Protein AF-A0A0U1D1C7-F1 (afdb_monomer_lite)

pLDDT: mean 86.57, std 17.1, range [28.36, 98.56]

Foldseek 3Di:
DPCVLVVLVVVQVVCVVVVFAGQSALFEAPDPDLVVLCVSLVVCQLVDGLASHNHAAAAPQVQPPVHGGSHHVVCVLVVLVVCQVSVTCNPDFDDDPVVLLVVQLLVLVLVQQLCVLLVLDHDDPVQSVQSSPDRDPVSGDDDDPVSVVVSVVSCVVVVDDLVSSLVSCVVSPNPVVSVVSVLVVVCVVVVLQVAHSWDADPVSDIDHCVNQPAPDPDPPGGDDDDPVRSVRSNDRPPDDDPVNVQVVQVVLQDQVPDDDPDDDDDDDDPPADEAEDEPCQSPRGQADPVRHGSCVCVPPVDVPPDDDPHHDYDYDDDDPDPPD

Structure (mmCIF, N/CA/C/O backbone):
data_AF-A0A0U1D1C7-F1
#
_entry.id   AF-A0A0U1D1C7-F1
#
loop_
_atom_site.group_PDB
_atom_site.id
_atom_site.type_symbol
_atom_site.label_atom_id
_atom_site.label_alt_id
_atom_site.label_comp_id
_atom_site.label_asym_id
_atom_site.label_entity_id
_atom_site.label_seq_id
_atom_site.pdbx_PDB_ins_code
_atom_site.Cartn_x
_atom_site.Cartn_y
_atom_site.Cartn_z
_atom_site.occupancy
_atom_site.B_iso_or_equiv
_atom_site.auth_seq_id
_atom_site.auth_comp_id
_atom_site.auth_asym_id
_atom_site.auth_atom_id
_atom_site.pdbx_PDB_model_num
ATOM 1 N N . MET A 1 1 ? 27.932 1.877 6.616 1.00 89.12 1 MET A N 1
ATOM 2 C CA . MET A 1 1 ? 29.225 1.166 6.498 1.00 89.12 1 MET A CA 1
ATOM 3 C C . MET A 1 1 ? 29.300 0.436 5.160 1.00 89.12 1 MET A C 1
ATOM 5 O O . MET A 1 1 ? 28.242 0.204 4.570 1.00 89.12 1 MET A O 1
ATOM 9 N N . PRO A 1 2 ? 30.500 0.107 4.647 1.00 93.50 2 PRO A N 1
ATOM 10 C CA . PRO A 1 2 ? 30.644 -0.773 3.486 1.00 93.50 2 PRO A CA 1
ATOM 11 C C . PRO A 1 2 ? 29.890 -2.091 3.701 1.00 93.50 2 PRO A C 1
ATOM 13 O O . PRO A 1 2 ? 29.933 -2.635 4.795 1.00 93.50 2 PRO A O 1
ATOM 16 N N . GLY A 1 3 ? 29.175 -2.582 2.686 1.00 92.94 3 GLY A N 1
ATOM 17 C CA . GLY A 1 3 ? 28.409 -3.833 2.784 1.00 92.94 3 GLY A CA 1
ATOM 18 C C . GLY A 1 3 ? 27.054 -3.744 3.501 1.00 92.94 3 GLY A C 1
ATOM 19 O O . GLY A 1 3 ? 26.297 -4.702 3.423 1.00 92.94 3 GLY A O 1
ATOM 20 N N . GLY A 1 4 ? 26.690 -2.602 4.096 1.00 92.81 4 GLY A N 1
ATOM 21 C CA . GLY A 1 4 ? 25.482 -2.503 4.929 1.00 92.81 4 GLY A CA 1
ATOM 22 C C . GLY A 1 4 ? 24.167 -2.842 4.213 1.00 92.81 4 GLY A C 1
ATOM 23 O O . GLY A 1 4 ? 23.333 -3.535 4.771 1.00 92.81 4 GLY A O 1
ATOM 24 N N . VAL A 1 5 ? 23.986 -2.438 2.947 1.00 91.81 5 VAL A N 1
ATOM 25 C CA . VAL A 1 5 ? 22.772 -2.814 2.185 1.00 91.81 5 VAL A CA 1
ATOM 26 C C . VAL A 1 5 ? 22.704 -4.327 1.964 1.00 91.81 5 VAL A C 1
ATOM 28 O O . VAL A 1 5 ? 21.636 -4.908 2.069 1.00 91.81 5 VAL A O 1
ATOM 31 N N . ARG A 1 6 ? 23.842 -4.985 1.718 1.00 94.38 6 ARG A N 1
ATOM 32 C CA . ARG A 1 6 ? 23.896 -6.448 1.590 1.00 94.38 6 ARG A CA 1
ATOM 33 C C . ARG A 1 6 ? 23.546 -7.129 2.913 1.00 94.38 6 ARG A C 1
ATOM 35 O O . ARG A 1 6 ? 22.866 -8.145 2.896 1.00 94.38 6 ARG A O 1
ATOM 42 N N . GLU A 1 7 ? 24.013 -6.585 4.032 1.00 95.19 7 GLU A N 1
ATOM 43 C CA . GLU A 1 7 ? 23.703 -7.102 5.371 1.00 95.19 7 GLU A CA 1
ATOM 44 C C . GLU A 1 7 ? 22.207 -6.975 5.694 1.00 95.19 7 GLU A C 1
ATOM 46 O O . GLU A 1 7 ? 21.626 -7.955 6.146 1.00 95.19 7 GLU A O 1
ATOM 51 N N . LEU A 1 8 ? 21.568 -5.855 5.326 1.00 92.38 8 LEU A N 1
ATOM 52 C CA . LEU A 1 8 ? 20.111 -5.671 5.441 1.00 92.38 8 LEU A CA 1
ATOM 53 C C . LEU A 1 8 ? 19.304 -6.693 4.617 1.00 92.38 8 LEU A C 1
ATOM 55 O O . LEU A 1 8 ? 18.227 -7.118 5.010 1.00 92.38 8 LEU A O 1
ATOM 59 N N . ILE A 1 9 ? 19.804 -7.110 3.452 1.00 94.44 9 ILE A N 1
ATOM 60 C CA . ILE A 1 9 ? 19.155 -8.188 2.688 1.00 94.44 9 ILE A CA 1
ATOM 61 C C . ILE A 1 9 ? 19.418 -9.551 3.341 1.00 94.44 9 ILE A C 1
ATOM 63 O O . ILE A 1 9 ? 18.537 -10.409 3.373 1.00 94.44 9 ILE A O 1
ATOM 67 N N . ALA A 1 10 ? 20.622 -9.761 3.880 1.00 96.00 10 ALA A N 1
ATOM 68 C CA . ALA A 1 10 ? 20.987 -11.009 4.538 1.00 96.00 10 ALA A CA 1
ATOM 69 C C . ALA A 1 10 ? 20.162 -11.263 5.810 1.00 96.00 10 ALA A C 1
ATOM 71 O O . ALA A 1 10 ? 19.793 -12.409 6.050 1.00 96.00 10 ALA A O 1
ATOM 72 N N . GLU A 1 11 ? 19.835 -10.236 6.601 1.00 95.88 11 GLU A N 1
ATOM 73 C CA . GLU A 1 11 ? 18.934 -10.391 7.755 1.00 95.88 11 GLU A CA 1
ATOM 74 C C . GLU A 1 11 ? 17.529 -10.835 7.342 1.00 95.88 11 GLU A C 1
ATOM 76 O O . GLU A 1 11 ? 17.030 -11.808 7.907 1.00 95.88 11 GLU A O 1
ATOM 81 N N . ASN A 1 12 ? 16.945 -10.233 6.301 1.00 96.00 12 ASN A N 1
ATOM 82 C CA . ASN A 1 12 ? 15.636 -10.637 5.782 1.00 96.00 12 ASN A CA 1
ATOM 83 C C . ASN A 1 12 ? 15.659 -12.098 5.316 1.00 96.00 12 ASN A C 1
ATOM 85 O O . ASN A 1 12 ? 14.782 -12.888 5.663 1.00 96.00 12 ASN A O 1
ATOM 89 N N . LEU A 1 13 ? 16.716 -12.495 4.602 1.00 96.00 13 LEU A N 1
ATOM 90 C CA . LEU A 1 13 ? 16.904 -13.884 4.193 1.00 96.00 13 LEU A CA 1
ATOM 91 C C . LEU A 1 13 ? 17.026 -14.828 5.398 1.00 96.00 13 LEU A C 1
ATOM 93 O O . LEU A 1 13 ? 16.440 -15.907 5.391 1.00 96.00 13 LEU A O 1
ATOM 97 N N . MET A 1 14 ? 17.764 -14.442 6.442 1.00 97.06 14 MET A N 1
ATOM 98 C CA . MET A 1 14 ? 17.895 -15.250 7.658 1.00 97.06 14 MET A CA 1
ATOM 99 C C . MET A 1 14 ? 16.560 -15.435 8.390 1.00 97.06 14 MET A C 1
ATOM 101 O O . MET A 1 14 ? 16.343 -16.507 8.953 1.00 97.06 14 MET A O 1
ATOM 105 N N . VAL A 1 15 ? 15.688 -14.422 8.392 1.00 96.31 15 VAL A N 1
ATOM 106 C CA . VAL A 1 15 ? 14.330 -14.497 8.957 1.00 96.31 15 VAL A CA 1
ATOM 107 C C . VAL A 1 15 ? 13.494 -15.514 8.175 1.00 96.31 15 VAL A C 1
ATOM 109 O O . VAL A 1 15 ? 13.023 -16.490 8.761 1.00 96.31 15 VAL A O 1
ATOM 112 N N . MET A 1 16 ? 13.423 -15.374 6.848 1.00 94.75 16 MET A N 1
ATOM 113 C CA . MET A 1 16 ? 12.642 -16.276 5.990 1.00 94.75 16 MET A CA 1
ATOM 114 C C . MET A 1 16 ? 13.152 -17.726 6.041 1.00 94.75 16 MET A C 1
ATOM 116 O O . MET A 1 16 ? 12.364 -18.664 6.139 1.00 94.75 16 MET A O 1
ATOM 120 N N . LEU A 1 17 ? 14.475 -17.942 6.076 1.00 95.50 17 LEU A N 1
ATOM 121 C CA . LEU A 1 17 ? 15.071 -19.282 6.218 1.00 95.50 17 LEU A CA 1
ATOM 122 C C . LEU A 1 17 ? 14.725 -19.970 7.548 1.00 95.50 17 LEU A C 1
ATOM 124 O O . LEU A 1 17 ? 14.860 -21.189 7.658 1.00 95.50 17 LEU A O 1
ATOM 128 N N . ARG A 1 18 ? 14.303 -19.210 8.563 1.00 96.25 18 ARG A N 1
ATOM 129 C CA . ARG A 1 18 ? 13.850 -19.737 9.859 1.00 96.25 18 ARG A CA 1
ATOM 130 C C . ARG A 1 18 ? 12.340 -19.977 9.913 1.00 96.25 18 ARG A C 1
ATOM 132 O O . ARG A 1 18 ? 11.847 -20.346 10.974 1.00 96.25 18 ARG A O 1
ATOM 139 N N . GLY A 1 19 ? 11.623 -19.787 8.803 1.00 93.38 19 GLY A N 1
ATOM 140 C CA . GLY A 1 19 ? 10.165 -19.918 8.748 1.00 93.38 19 GLY A CA 1
ATOM 141 C C . GLY A 1 19 ? 9.431 -18.803 9.496 1.00 93.38 19 GLY A C 1
ATOM 142 O O . GLY A 1 19 ? 8.321 -19.021 9.975 1.00 93.38 19 GLY A O 1
ATOM 143 N N . LEU A 1 20 ? 10.072 -17.641 9.647 1.00 96.94 20 LEU A N 1
ATOM 144 C CA . LEU A 1 20 ? 9.470 -16.445 10.224 1.00 96.94 20 LEU A CA 1
ATOM 145 C C . LEU A 1 20 ? 9.005 -15.511 9.105 1.00 96.94 20 LEU A C 1
ATOM 147 O O . LEU A 1 20 ? 9.666 -15.413 8.071 1.00 96.94 20 LEU A O 1
ATOM 151 N N . GLU A 1 21 ? 7.910 -14.801 9.363 1.00 97.00 21 GLU A N 1
ATOM 152 C CA . GLU A 1 21 ? 7.422 -13.720 8.507 1.00 97.00 21 GLU A CA 1
ATOM 153 C C . GLU A 1 21 ? 8.470 -12.601 8.411 1.00 97.00 21 GLU A C 1
ATOM 155 O O . GLU A 1 21 ? 9.032 -12.164 9.421 1.00 97.00 21 GLU A O 1
ATOM 160 N N . SER A 1 22 ? 8.738 -12.136 7.192 1.00 96.56 22 SER A N 1
ATOM 161 C CA . SER A 1 22 ? 9.647 -11.032 6.909 1.00 96.56 22 SER A CA 1
ATOM 162 C C . SER A 1 22 ? 8.901 -9.794 6.426 1.00 96.56 22 SER A C 1
ATOM 164 O O . SER A 1 22 ? 8.576 -9.638 5.248 1.00 96.56 22 SER A O 1
ATOM 166 N N . CYS A 1 23 ? 8.754 -8.842 7.344 1.00 95.81 23 CYS A N 1
ATOM 167 C CA . CYS A 1 23 ? 8.448 -7.452 7.036 1.00 95.81 23 CYS A CA 1
ATOM 168 C C . CYS A 1 23 ? 9.755 -6.726 6.693 1.00 95.81 23 CYS A C 1
ATOM 170 O O . CYS A 1 23 ? 10.442 -6.214 7.574 1.00 95.81 23 CYS A O 1
ATOM 172 N N . SER A 1 24 ? 10.142 -6.742 5.415 1.00 94.62 24 SER A N 1
ATOM 173 C CA . SER A 1 24 ? 11.527 -6.553 4.944 1.00 94.62 24 SER A CA 1
ATOM 174 C C . SER A 1 24 ? 12.073 -5.112 4.980 1.00 94.62 24 SER A C 1
ATOM 176 O O . SER A 1 24 ? 12.984 -4.759 4.219 1.00 94.62 24 SER A O 1
ATOM 178 N N . GLY A 1 25 ? 11.554 -4.259 5.862 1.00 93.19 25 GLY A N 1
ATOM 179 C CA . GLY A 1 25 ? 11.969 -2.868 5.987 1.00 93.19 25 GLY A CA 1
ATOM 180 C C . GLY A 1 25 ? 11.472 -2.025 4.814 1.00 93.19 25 GLY A C 1
ATOM 181 O O . GLY A 1 25 ? 10.282 -1.950 4.533 1.00 93.19 25 GLY A O 1
ATOM 182 N N . ASN A 1 26 ? 12.394 -1.349 4.120 1.00 94.31 26 ASN A N 1
ATOM 183 C CA . ASN A 1 26 ? 12.075 -0.342 3.092 1.00 94.31 26 ASN A CA 1
ATOM 184 C C . ASN A 1 26 ? 11.168 0.817 3.568 1.00 94.31 26 ASN A C 1
ATOM 186 O O . ASN A 1 26 ? 10.735 1.635 2.767 1.00 94.31 26 ASN A O 1
ATOM 190 N N . ASP A 1 27 ? 10.974 0.946 4.873 1.00 94.00 27 ASP A N 1
ATOM 191 C CA . ASP A 1 27 ? 10.053 1.855 5.561 1.00 94.00 27 ASP A CA 1
ATOM 192 C C . ASP A 1 27 ? 10.707 3.133 6.095 1.00 94.00 27 ASP A C 1
ATOM 194 O O . ASP A 1 27 ? 10.024 4.042 6.545 1.00 94.00 27 ASP A O 1
ATOM 198 N N . SER A 1 28 ? 12.036 3.203 6.033 1.00 93.38 28 SER A N 1
ATOM 199 C CA . SER A 1 28 ? 12.831 4.340 6.494 1.00 93.38 28 SER A CA 1
ATOM 200 C C . SER A 1 28 ? 13.761 4.852 5.398 1.00 93.38 28 SER A C 1
ATOM 202 O O . SER A 1 28 ? 14.393 4.067 4.677 1.00 93.38 28 SER A O 1
ATOM 204 N N . LEU A 1 29 ? 13.890 6.175 5.309 1.00 93.12 29 LEU A N 1
ATOM 205 C CA . LEU A 1 29 ? 14.776 6.864 4.379 1.00 93.12 29 LEU A CA 1
ATOM 206 C C . LEU A 1 29 ? 16.253 6.631 4.725 1.00 93.12 29 LEU A C 1
ATOM 208 O O . LEU A 1 29 ? 16.750 7.054 5.766 1.00 93.12 29 LEU A O 1
ATOM 212 N N . VAL A 1 30 ? 16.990 5.992 3.811 1.00 90.25 30 VAL A N 1
ATOM 213 C CA . VAL A 1 30 ? 18.430 5.698 3.997 1.00 90.25 30 VAL A CA 1
ATOM 214 C C . VAL A 1 30 ? 19.362 6.650 3.239 1.00 90.25 30 VAL A C 1
ATOM 216 O O . VAL A 1 30 ? 20.591 6.597 3.389 1.00 90.25 30 VAL A O 1
ATOM 219 N N . SER A 1 31 ? 18.808 7.449 2.326 1.00 92.25 31 SER A N 1
ATOM 220 C CA . SER A 1 31 ? 19.564 8.337 1.447 1.00 92.25 31 SER A CA 1
ATOM 221 C C . SER A 1 31 ? 18.651 9.324 0.731 1.00 92.25 31 SER A C 1
ATOM 223 O O . SER A 1 31 ? 17.630 8.914 0.207 1.00 92.25 31 SER A O 1
ATOM 225 N N . GLU A 1 32 ? 19.118 10.554 0.528 1.00 92.69 32 GLU A N 1
ATOM 226 C CA . GLU A 1 32 ? 18.454 11.528 -0.365 1.00 92.69 32 GLU A CA 1
ATOM 227 C C . GLU A 1 32 ? 18.581 11.182 -1.861 1.00 92.69 32 GLU A C 1
ATOM 229 O O . GLU A 1 32 ? 17.884 11.717 -2.716 1.00 92.69 32 GLU A O 1
ATOM 234 N N . SER A 1 33 ? 19.502 10.284 -2.222 1.00 95.44 33 SER A N 1
ATOM 235 C CA . SER A 1 33 ? 19.699 9.881 -3.613 1.00 95.44 33 SER A CA 1
ATOM 236 C C . SER A 1 33 ? 18.656 8.843 -4.009 1.00 95.44 33 SER A C 1
ATOM 238 O O . SER A 1 33 ? 18.716 7.704 -3.543 1.00 95.44 33 SER A O 1
ATOM 240 N N . THR A 1 34 ? 17.764 9.192 -4.939 1.00 94.62 34 THR A N 1
ATOM 241 C CA . THR A 1 34 ? 16.777 8.261 -5.516 1.00 94.62 34 THR A CA 1
ATOM 242 C C . THR A 1 34 ? 17.426 6.992 -6.064 1.00 94.62 34 THR A C 1
ATOM 244 O O . THR A 1 34 ? 16.940 5.896 -5.799 1.00 94.62 34 THR A O 1
ATOM 247 N N . MET A 1 35 ? 18.584 7.096 -6.728 1.00 95.50 35 MET A N 1
ATOM 248 C CA . MET A 1 35 ? 19.322 5.918 -7.203 1.00 95.50 35 MET A CA 1
ATOM 249 C C . MET A 1 35 ? 19.720 4.981 -6.058 1.00 95.50 35 MET A C 1
ATOM 251 O O . MET A 1 35 ? 19.604 3.764 -6.183 1.00 95.50 35 MET A O 1
ATOM 255 N N . ARG A 1 36 ? 20.182 5.537 -4.932 1.00 95.31 36 ARG A N 1
ATOM 256 C CA . ARG A 1 36 ? 20.616 4.755 -3.768 1.00 95.31 36 ARG A CA 1
ATOM 257 C C . ARG A 1 36 ? 19.438 4.174 -2.981 1.00 95.31 36 ARG A C 1
ATOM 259 O O . ARG A 1 36 ? 19.559 3.064 -2.472 1.00 95.31 36 ARG A O 1
ATOM 266 N N . ARG A 1 37 ? 18.307 4.886 -2.903 1.00 94.88 37 ARG A N 1
ATOM 267 C CA . ARG A 1 37 ? 17.048 4.357 -2.342 1.00 94.88 37 ARG A CA 1
ATOM 268 C C . ARG A 1 37 ? 16.536 3.182 -3.171 1.00 94.88 37 ARG A C 1
ATOM 270 O O . ARG A 1 37 ? 16.251 2.124 -2.617 1.00 94.88 37 ARG A O 1
ATOM 277 N N . THR A 1 38 ? 16.517 3.347 -4.494 1.00 95.44 38 THR A N 1
ATOM 278 C CA . THR A 1 38 ? 16.069 2.324 -5.449 1.00 95.44 38 THR A CA 1
ATOM 279 C C . THR A 1 38 ? 16.968 1.094 -5.404 1.00 95.44 38 THR A C 1
ATOM 281 O O . THR A 1 38 ? 16.473 -0.024 -5.300 1.00 95.44 38 THR A O 1
ATOM 284 N N . SER A 1 39 ? 18.294 1.276 -5.413 1.00 94.69 39 SER A N 1
ATOM 285 C CA . SER A 1 39 ? 19.233 0.147 -5.377 1.00 94.69 39 SER A CA 1
ATOM 286 C C . SER A 1 39 ? 19.151 -0.671 -4.088 1.00 94.69 39 SER A C 1
ATOM 288 O O . SER A 1 39 ? 19.453 -1.862 -4.115 1.00 94.69 39 SER A O 1
ATOM 290 N N . ARG A 1 40 ? 18.720 -0.063 -2.974 1.00 93.69 40 ARG A N 1
ATOM 291 C CA . ARG A 1 40 ? 18.422 -0.782 -1.730 1.00 93.69 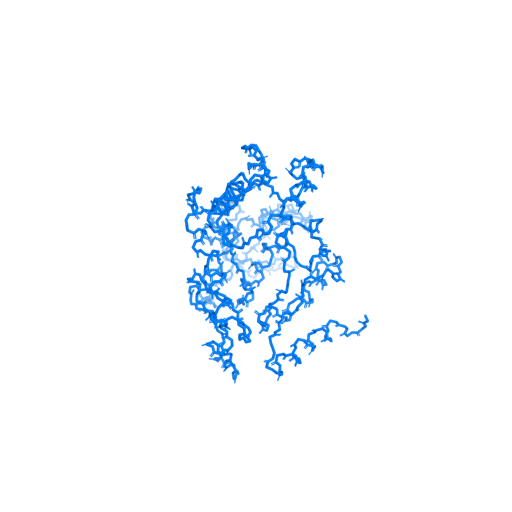40 ARG A CA 1
ATOM 292 C C . ARG A 1 40 ? 17.173 -1.655 -1.857 1.00 93.69 40 ARG A C 1
ATOM 294 O O . ARG A 1 40 ? 17.207 -2.790 -1.399 1.00 93.69 40 ARG A O 1
ATOM 301 N N . THR A 1 41 ? 16.084 -1.121 -2.406 1.00 95.56 41 THR A N 1
ATOM 302 C CA . THR A 1 41 ? 14.784 -1.814 -2.457 1.00 95.56 41 THR A CA 1
ATOM 303 C C . THR A 1 41 ? 14.743 -2.896 -3.529 1.00 95.56 41 THR A C 1
ATOM 305 O O . THR A 1 41 ? 14.131 -3.941 -3.320 1.00 95.56 41 THR A O 1
ATOM 308 N N . LEU A 1 42 ? 15.425 -2.672 -4.655 1.00 95.69 42 LEU A N 1
ATOM 309 C CA . LEU A 1 42 ? 15.338 -3.524 -5.836 1.00 95.69 42 LEU A CA 1
ATOM 310 C C . LEU A 1 42 ? 15.584 -5.022 -5.555 1.00 95.69 42 LEU A C 1
ATOM 312 O O . LEU A 1 42 ? 14.797 -5.821 -6.045 1.00 95.69 42 LEU A O 1
ATOM 316 N N . PRO A 1 43 ? 16.583 -5.447 -4.753 1.00 95.00 43 PRO A N 1
ATOM 317 C CA . PRO A 1 43 ? 16.764 -6.864 -4.444 1.00 95.00 43 PRO A CA 1
ATOM 318 C C . PRO A 1 43 ? 15.534 -7.524 -3.809 1.00 95.00 43 PRO A C 1
ATOM 320 O O . PRO A 1 43 ? 15.185 -8.620 -4.229 1.00 95.00 43 PRO A O 1
ATOM 323 N N . VAL A 1 44 ? 14.871 -6.856 -2.853 1.00 95.44 44 VAL A N 1
ATOM 324 C CA . VAL A 1 44 ? 13.660 -7.382 -2.188 1.00 95.44 44 VAL A CA 1
ATOM 325 C C . VAL A 1 44 ? 12.475 -7.375 -3.147 1.00 95.44 44 VAL A C 1
ATOM 327 O O . VAL A 1 44 ? 11.736 -8.348 -3.200 1.00 95.44 44 VAL A O 1
ATOM 330 N N . LEU A 1 45 ? 12.319 -6.315 -3.947 1.00 96.50 45 LEU A N 1
ATOM 331 C CA . LEU A 1 45 ? 11.270 -6.249 -4.969 1.00 96.50 45 LEU A CA 1
ATOM 332 C C . LEU A 1 45 ? 11.389 -7.398 -5.983 1.00 96.50 45 LEU A C 1
ATOM 334 O O . LEU A 1 45 ? 10.389 -7.997 -6.354 1.00 96.50 45 LEU A O 1
ATOM 338 N N . LEU A 1 46 ? 12.610 -7.705 -6.432 1.00 96.06 46 LEU A N 1
ATOM 339 C CA . LEU A 1 46 ? 12.847 -8.759 -7.419 1.00 96.06 46 LEU A CA 1
ATOM 340 C C . LEU A 1 46 ? 12.714 -10.169 -6.834 1.00 96.06 46 LEU A C 1
ATOM 342 O O . LEU A 1 46 ? 12.318 -11.080 -7.555 1.00 96.06 46 LEU A O 1
ATOM 346 N N . SER A 1 47 ? 13.086 -10.372 -5.566 1.00 93.75 47 SER A N 1
ATOM 347 C CA . SER A 1 47 ? 12.983 -11.686 -4.920 1.00 93.75 47 SER A CA 1
ATOM 348 C C . SER A 1 47 ? 11.608 -11.968 -4.320 1.00 93.75 47 SER A C 1
ATOM 350 O O . SER A 1 47 ? 11.254 -13.134 -4.166 1.00 93.75 47 SER A O 1
ATOM 352 N N . GLY A 1 48 ? 10.872 -10.920 -3.949 1.00 95.38 48 GLY A N 1
ATOM 353 C CA . GLY A 1 48 ? 9.712 -11.001 -3.069 1.00 95.38 48 GLY A CA 1
ATOM 354 C C . GLY A 1 48 ? 10.092 -11.229 -1.600 1.00 95.38 48 GLY A C 1
ATOM 355 O O . GLY A 1 48 ? 11.199 -11.677 -1.277 1.00 95.38 48 GLY A O 1
ATOM 356 N N . SER A 1 49 ? 9.151 -10.897 -0.721 1.00 96.06 49 SER A N 1
ATOM 357 C CA . SER A 1 49 ? 9.076 -11.258 0.700 1.00 96.06 49 SER A CA 1
ATOM 358 C C . SER A 1 49 ? 7.610 -11.172 1.146 1.00 96.06 49 SER A C 1
ATOM 360 O O . SER A 1 49 ? 6.778 -10.718 0.358 1.00 96.06 49 SER A O 1
ATOM 362 N N . ASP A 1 50 ? 7.285 -11.587 2.377 1.00 96.88 50 ASP A N 1
ATOM 363 C CA . ASP A 1 50 ? 5.904 -11.523 2.890 1.00 96.88 50 ASP A CA 1
ATOM 364 C C . ASP A 1 50 ? 5.365 -10.082 2.848 1.00 96.88 50 ASP A C 1
ATOM 366 O O . ASP A 1 50 ? 4.274 -9.832 2.341 1.00 96.88 50 ASP A O 1
ATOM 370 N N . PHE A 1 51 ? 6.188 -9.112 3.272 1.00 97.56 51 PHE A N 1
ATOM 371 C CA . PHE A 1 51 ? 5.957 -7.690 3.018 1.00 97.56 51 PHE A CA 1
ATOM 372 C C . PHE A 1 51 ? 7.236 -7.025 2.499 1.00 97.56 51 PHE A C 1
ATOM 374 O O . PHE A 1 51 ? 8.190 -6.790 3.248 1.00 97.56 51 PHE A O 1
ATOM 381 N N . ILE A 1 52 ? 7.237 -6.660 1.210 1.00 97.19 52 ILE A N 1
ATOM 382 C CA . ILE A 1 52 ? 8.362 -5.972 0.542 1.00 97.19 52 ILE A CA 1
ATOM 383 C C . ILE A 1 52 ? 8.674 -4.640 1.239 1.00 97.19 52 ILE A C 1
ATOM 385 O O . ILE A 1 52 ? 9.840 -4.258 1.384 1.00 97.19 52 ILE A O 1
ATOM 389 N N . PHE A 1 53 ? 7.624 -3.956 1.695 1.00 96.81 53 PHE A N 1
ATOM 390 C CA . PHE A 1 53 ? 7.693 -2.768 2.531 1.00 96.81 53 PHE A CA 1
ATOM 391 C C . PHE A 1 53 ? 6.932 -3.017 3.830 1.00 96.81 53 PHE A C 1
ATOM 393 O O . PHE A 1 53 ? 5.731 -3.261 3.798 1.00 96.81 53 PHE A O 1
ATOM 400 N N . SER A 1 54 ? 7.599 -2.853 4.970 1.00 95.38 54 SER A N 1
ATOM 401 C CA . SER A 1 54 ? 6.952 -2.790 6.289 1.00 95.38 54 SER A CA 1
ATOM 402 C C . SER A 1 54 ? 6.297 -1.431 6.572 1.00 95.38 54 SER A C 1
ATOM 404 O O . SER A 1 54 ? 5.729 -1.225 7.639 1.00 95.38 54 SER A O 1
ATOM 406 N N . GLY A 1 55 ? 6.382 -0.495 5.624 1.00 95.00 55 GLY A N 1
ATOM 407 C CA . GLY A 1 55 ? 5.888 0.871 5.764 1.00 95.00 55 GLY A CA 1
ATOM 408 C C . GLY A 1 55 ? 6.148 1.698 4.511 1.00 95.00 55 GLY A C 1
ATOM 409 O O . GLY A 1 55 ? 6.903 2.670 4.551 1.00 95.00 55 GLY A O 1
ATOM 410 N N . PHE A 1 56 ? 5.562 1.310 3.374 1.00 96.06 56 PHE A N 1
ATOM 411 C CA . PHE A 1 56 ? 5.545 2.186 2.198 1.00 96.06 56 PHE A CA 1
ATOM 412 C C . PHE A 1 56 ? 4.812 3.476 2.586 1.00 96.06 56 PHE A C 1
ATOM 414 O O . PHE A 1 56 ? 3.704 3.415 3.119 1.00 96.06 56 PHE A O 1
ATOM 421 N N . GLY A 1 57 ? 5.412 4.642 2.347 1.00 94.50 57 GLY A N 1
ATOM 422 C CA . GLY A 1 57 ? 4.774 5.913 2.673 1.00 94.50 57 GLY A CA 1
ATOM 423 C C . GLY A 1 57 ? 3.568 6.149 1.767 1.00 94.50 57 GLY A C 1
ATOM 424 O O . GLY A 1 57 ? 3.726 6.587 0.636 1.00 94.50 57 GLY A O 1
ATOM 425 N N . SER A 1 58 ? 2.356 5.871 2.245 1.00 92.44 58 SER A N 1
ATOM 426 C CA . SER A 1 58 ? 1.111 6.163 1.515 1.00 92.44 58 SER A CA 1
ATOM 427 C C . SER A 1 58 ? 0.733 7.651 1.533 1.00 92.44 58 SER A C 1
ATOM 429 O O . SER A 1 58 ? -0.221 8.054 0.873 1.00 92.44 58 SER A O 1
ATOM 431 N N . VAL A 1 59 ? 1.500 8.460 2.267 1.00 95.12 59 VAL A N 1
ATOM 432 C CA . VAL A 1 59 ? 1.402 9.919 2.362 1.00 95.12 59 VAL A CA 1
ATOM 433 C C . VAL A 1 59 ? 2.681 10.576 1.842 1.00 95.12 59 VAL A C 1
ATOM 435 O O . VAL A 1 59 ? 3.696 9.914 1.590 1.00 95.12 59 VAL A O 1
ATOM 438 N N . VAL A 1 60 ? 2.650 11.895 1.678 1.00 94.94 60 VAL A N 1
ATOM 439 C CA . VAL A 1 60 ? 3.843 12.697 1.389 1.00 94.94 60 VAL A CA 1
ATOM 440 C C . VAL A 1 60 ? 4.874 12.588 2.513 1.00 94.94 60 VAL A C 1
ATOM 442 O O . VAL A 1 60 ? 4.544 12.498 3.691 1.00 94.94 60 VAL A O 1
ATOM 445 N N . ALA A 1 61 ? 6.158 12.624 2.151 1.00 94.62 61 ALA A N 1
ATOM 446 C CA . ALA A 1 61 ? 7.263 12.362 3.077 1.00 94.62 61 ALA A CA 1
ATOM 447 C C . ALA A 1 61 ? 7.260 13.251 4.335 1.00 94.62 61 ALA A C 1
ATOM 449 O O . ALA A 1 61 ? 7.680 12.801 5.398 1.00 94.62 61 ALA A O 1
ATOM 450 N N . TYR A 1 62 ? 6.797 14.501 4.221 1.00 94.88 62 TYR A N 1
ATOM 451 C CA . TYR A 1 62 ? 6.760 15.440 5.346 1.00 94.88 62 TYR A CA 1
ATOM 452 C C . TYR A 1 62 ? 5.652 15.136 6.368 1.00 94.88 62 TYR A C 1
ATOM 454 O O . TYR A 1 62 ? 5.738 15.636 7.484 1.00 94.88 62 TYR A O 1
ATOM 462 N N . ASP A 1 63 ? 4.658 14.322 6.003 1.00 95.56 63 ASP A N 1
ATOM 463 C CA . ASP A 1 63 ? 3.570 13.884 6.890 1.00 95.56 63 ASP A CA 1
ATOM 464 C C . ASP A 1 63 ? 3.845 12.540 7.558 1.00 95.56 63 ASP A C 1
ATOM 466 O O . ASP A 1 63 ? 3.081 12.091 8.414 1.00 95.56 63 ASP A O 1
ATOM 470 N N . ASN A 1 64 ? 4.926 11.862 7.174 1.00 94.62 64 ASN A N 1
ATOM 471 C CA . ASN A 1 64 ? 5.249 10.587 7.780 1.00 94.62 64 ASN A CA 1
ATOM 472 C C . ASN A 1 64 ? 5.801 10.798 9.198 1.00 94.62 64 ASN A C 1
ATOM 474 O O . ASN A 1 64 ? 6.957 11.181 9.394 1.00 94.62 64 ASN A O 1
ATOM 478 N N . MET A 1 65 ? 4.966 10.504 10.195 1.00 93.12 65 MET A N 1
ATOM 479 C CA . MET A 1 65 ? 5.283 10.665 11.617 1.00 93.12 65 MET A CA 1
ATOM 480 C C . MET A 1 65 ? 6.362 9.697 12.132 1.00 93.12 65 MET A C 1
ATOM 482 O O . MET A 1 65 ? 6.900 9.916 13.216 1.00 93.12 65 MET A O 1
ATOM 486 N N . PHE A 1 66 ? 6.718 8.664 11.360 1.00 87.44 66 PHE A N 1
ATOM 487 C CA . PHE A 1 66 ? 7.852 7.773 11.641 1.00 87.44 66 PHE A CA 1
ATOM 488 C C . PHE A 1 66 ? 9.160 8.250 10.978 1.00 87.44 66 PHE A C 1
ATOM 490 O O . PHE A 1 66 ? 10.193 7.589 11.083 1.00 87.44 66 PHE A O 1
ATOM 497 N N . GLY A 1 67 ? 9.130 9.418 10.327 1.00 90.31 67 GLY A N 1
ATOM 498 C CA . GLY A 1 67 ? 10.155 9.891 9.404 1.00 90.31 67 GLY A CA 1
ATOM 499 C C . GLY A 1 67 ? 9.863 9.436 7.968 1.00 90.31 67 GLY A C 1
ATOM 500 O O . GLY A 1 67 ? 9.102 8.493 7.768 1.00 90.31 67 GLY A O 1
ATOM 501 N N . PRO A 1 68 ? 10.439 10.088 6.941 1.00 93.00 68 PRO A N 1
ATOM 502 C CA . PRO A 1 68 ? 10.192 9.708 5.554 1.00 93.00 68 PRO A CA 1
ATOM 503 C C . PRO A 1 68 ? 10.488 8.230 5.297 1.00 93.00 68 PRO A C 1
ATOM 505 O O . PRO A 1 68 ? 11.528 7.714 5.720 1.00 93.00 68 PRO A O 1
ATOM 508 N N . SER A 1 69 ? 9.607 7.569 4.547 1.00 95.56 69 SER A N 1
ATOM 509 C CA . SER A 1 69 ? 9.846 6.196 4.109 1.00 95.56 69 SER A CA 1
ATOM 510 C C . SER A 1 69 ? 10.866 6.158 2.973 1.00 95.56 69 SER A C 1
ATOM 512 O O . SER A 1 69 ? 11.181 7.186 2.360 1.00 95.56 69 SER A O 1
ATOM 514 N N . ASN A 1 70 ? 11.412 4.976 2.673 1.00 95.56 70 ASN A N 1
ATOM 515 C CA . ASN A 1 70 ? 12.325 4.837 1.541 1.00 95.56 70 ASN A CA 1
ATOM 516 C C . ASN A 1 70 ? 11.617 5.154 0.213 1.00 95.56 70 ASN A C 1
ATOM 518 O O . ASN A 1 70 ? 12.257 5.702 -0.683 1.00 95.56 70 ASN A O 1
ATOM 522 N N . PHE A 1 71 ? 10.318 4.849 0.121 1.00 96.56 71 PHE A N 1
ATOM 523 C CA . PHE A 1 71 ? 9.407 5.264 -0.948 1.00 96.56 71 PHE A CA 1
ATOM 524 C C . PHE A 1 71 ? 8.151 5.877 -0.322 1.00 96.56 71 PHE A C 1
ATOM 526 O O . PHE A 1 71 ? 7.628 5.341 0.654 1.00 96.56 71 PHE A O 1
ATOM 533 N N . ASN A 1 72 ? 7.688 7.003 -0.861 1.00 95.88 72 ASN A N 1
ATOM 534 C CA . ASN A 1 72 ? 6.520 7.737 -0.359 1.00 95.88 72 ASN A CA 1
ATOM 535 C C . ASN A 1 72 ? 5.474 7.923 -1.473 1.00 95.88 72 ASN A C 1
ATOM 537 O O . ASN A 1 72 ? 5.681 7.453 -2.591 1.00 95.88 72 ASN A O 1
ATOM 541 N N . ALA A 1 73 ? 4.377 8.640 -1.203 1.00 94.38 73 ALA A N 1
ATOM 542 C CA . ALA A 1 73 ? 3.268 8.786 -2.151 1.00 94.38 73 ALA A CA 1
ATOM 543 C C . ALA A 1 73 ? 3.716 9.319 -3.525 1.00 94.38 73 ALA A C 1
ATOM 545 O O . ALA A 1 73 ? 3.261 8.837 -4.559 1.00 94.38 73 ALA A O 1
ATOM 546 N N . ALA A 1 74 ? 4.676 10.248 -3.541 1.00 93.19 74 ALA A N 1
ATOM 547 C CA . ALA A 1 74 ? 5.252 10.796 -4.770 1.00 93.19 74 ALA A CA 1
ATOM 548 C C . ALA A 1 74 ? 6.038 9.764 -5.606 1.00 93.19 74 ALA A C 1
ATOM 550 O O . ALA A 1 74 ? 6.177 9.944 -6.811 1.00 93.19 74 ALA A O 1
ATOM 551 N N . ASP A 1 75 ? 6.533 8.686 -4.988 1.00 95.50 75 ASP A N 1
ATOM 552 C CA . ASP A 1 75 ? 7.275 7.616 -5.660 1.00 95.50 75 ASP A CA 1
ATOM 553 C C . ASP A 1 75 ? 6.335 6.475 -6.156 1.00 95.50 75 ASP A C 1
ATOM 555 O O . ASP A 1 75 ? 6.812 5.495 -6.731 1.00 95.50 75 ASP A O 1
ATOM 559 N N . LEU A 1 76 ? 5.006 6.557 -5.938 1.00 94.94 76 LEU A N 1
ATOM 560 C CA . LEU A 1 76 ? 4.046 5.486 -6.279 1.00 94.94 76 LEU A CA 1
ATOM 561 C C . LEU A 1 76 ? 4.051 5.134 -7.767 1.00 94.94 76 LEU A C 1
ATOM 563 O O . LEU A 1 76 ? 4.122 3.961 -8.125 1.00 94.94 76 LEU A O 1
ATOM 567 N N . ASP A 1 77 ? 3.979 6.141 -8.632 1.00 94.88 77 ASP A N 1
ATOM 568 C CA . ASP A 1 77 ? 3.930 5.927 -10.077 1.00 94.88 77 ASP A CA 1
ATOM 569 C C . ASP A 1 77 ? 5.226 5.277 -10.593 1.00 94.88 77 ASP A C 1
ATOM 571 O O . ASP A 1 77 ? 5.166 4.337 -11.387 1.00 94.88 77 ASP A O 1
ATOM 575 N N . ASP A 1 78 ? 6.388 5.699 -10.080 1.00 95.69 78 ASP A N 1
ATOM 576 C CA . ASP A 1 78 ? 7.675 5.069 -10.392 1.00 95.69 78 ASP A CA 1
ATOM 577 C C . ASP A 1 78 ? 7.714 3.613 -9.909 1.00 95.69 78 ASP A C 1
ATOM 579 O O . ASP A 1 78 ? 8.162 2.727 -10.636 1.00 95.69 78 ASP A O 1
ATOM 583 N N . TYR A 1 79 ? 7.191 3.329 -8.713 1.00 96.94 79 TYR A N 1
ATOM 584 C CA . TYR A 1 79 ? 7.127 1.969 -8.178 1.00 96.94 79 TYR A CA 1
ATOM 585 C C . TYR A 1 79 ? 6.204 1.046 -8.996 1.00 96.94 79 TYR A C 1
ATOM 587 O O . TYR A 1 79 ? 6.518 -0.127 -9.212 1.00 96.94 79 TYR A O 1
ATOM 595 N N . LEU A 1 80 ? 5.074 1.560 -9.491 1.00 96.88 80 LEU A N 1
ATOM 596 C CA . LEU A 1 80 ? 4.171 0.822 -10.383 1.00 96.88 80 LEU A CA 1
ATOM 597 C C . LEU A 1 80 ? 4.834 0.542 -11.742 1.00 96.88 80 LEU A C 1
ATOM 599 O O . LEU A 1 80 ? 4.754 -0.576 -12.249 1.00 96.88 80 LEU A O 1
ATOM 603 N N . VAL A 1 81 ? 5.559 1.515 -12.303 1.00 96.56 81 VAL A N 1
ATOM 604 C CA . VAL A 1 81 ? 6.339 1.314 -13.535 1.00 96.56 81 VAL A CA 1
ATOM 605 C C . VAL A 1 81 ? 7.476 0.314 -13.321 1.00 96.56 81 VAL A C 1
ATOM 607 O O . VAL A 1 81 ? 7.708 -0.527 -14.184 1.00 96.56 81 VAL A O 1
ATOM 610 N N . MET A 1 82 ? 8.143 0.330 -12.164 1.00 96.38 82 MET A N 1
ATOM 611 C CA . MET A 1 82 ? 9.168 -0.662 -11.834 1.00 96.38 82 MET A CA 1
ATOM 612 C C . MET A 1 82 ? 8.609 -2.091 -11.821 1.00 96.38 82 MET A C 1
ATOM 614 O O . MET A 1 82 ? 9.249 -2.984 -12.373 1.00 96.38 82 MET A O 1
ATOM 618 N N . GLN A 1 83 ? 7.428 -2.316 -11.233 1.00 97.31 83 GLN A N 1
ATOM 619 C CA . GLN A 1 83 ? 6.762 -3.628 -11.254 1.00 97.31 83 GLN A CA 1
ATOM 620 C C . GLN A 1 83 ? 6.508 -4.100 -12.689 1.00 97.31 83 GLN A C 1
ATOM 622 O O . GLN A 1 83 ? 6.884 -5.214 -13.056 1.00 97.31 83 GLN A O 1
ATOM 627 N N . ARG A 1 84 ? 5.949 -3.213 -13.519 1.00 96.62 84 ARG A N 1
ATOM 628 C CA . ARG A 1 84 ? 5.696 -3.459 -14.942 1.00 96.62 84 ARG A CA 1
ATOM 629 C C . ARG A 1 84 ? 6.968 -3.801 -15.715 1.00 96.62 84 ARG A C 1
ATOM 631 O O . ARG A 1 84 ? 7.000 -4.795 -16.431 1.00 96.62 84 ARG A O 1
ATOM 638 N N . ASP A 1 85 ? 8.009 -2.985 -15.589 1.00 95.75 85 ASP A N 1
ATOM 639 C CA . ASP A 1 85 ? 9.222 -3.115 -16.403 1.00 95.75 85 ASP A CA 1
ATOM 640 C C . ASP A 1 85 ? 10.023 -4.379 -16.060 1.00 95.75 85 ASP A C 1
ATOM 642 O O . ASP A 1 85 ? 10.626 -4.989 -16.944 1.00 95.75 85 ASP A O 1
ATOM 646 N N . TRP A 1 86 ? 10.012 -4.795 -14.791 1.00 95.75 86 TRP A N 1
ATOM 647 C CA . TRP A 1 86 ? 10.639 -6.045 -14.356 1.00 95.75 86 TRP A CA 1
ATOM 648 C C . TRP A 1 86 ? 9.731 -7.271 -14.505 1.00 95.75 86 TRP A C 1
ATOM 650 O O . TRP A 1 86 ? 10.226 -8.394 -14.407 1.00 95.75 86 TRP A O 1
ATOM 660 N N . GLY A 1 87 ? 8.430 -7.077 -14.739 1.00 94.19 87 GLY A N 1
ATOM 661 C CA . GLY A 1 87 ? 7.442 -8.155 -14.742 1.00 94.19 87 GLY A CA 1
ATOM 662 C C . GLY A 1 87 ? 7.336 -8.849 -13.381 1.00 94.19 87 GLY A C 1
ATOM 663 O O . GLY A 1 87 ? 7.199 -10.070 -13.325 1.00 94.19 87 GLY A O 1
ATOM 664 N N . VAL A 1 88 ? 7.465 -8.086 -12.290 1.00 96.31 88 VAL A N 1
ATOM 665 C CA . VAL A 1 88 ? 7.419 -8.592 -10.909 1.00 96.31 88 VAL A CA 1
ATOM 666 C C . VAL A 1 88 ? 6.238 -8.001 -10.158 1.00 96.31 88 VAL A C 1
ATOM 668 O O . VAL A 1 88 ? 5.866 -6.846 -10.363 1.00 96.31 88 VAL A O 1
ATOM 671 N N . ASP A 1 89 ? 5.667 -8.792 -9.257 1.00 97.62 89 ASP A N 1
ATOM 672 C CA . ASP A 1 89 ? 4.602 -8.332 -8.379 1.00 97.62 89 ASP A CA 1
ATOM 673 C C . ASP A 1 89 ? 5.192 -7.667 -7.133 1.00 97.62 89 ASP A C 1
ATOM 675 O O . ASP A 1 89 ? 5.783 -8.322 -6.278 1.00 97.62 89 ASP A O 1
ATOM 679 N N . GLY A 1 90 ? 5.042 -6.349 -7.044 1.00 96.94 90 GLY A N 1
ATOM 680 C CA . GLY A 1 90 ? 5.460 -5.542 -5.901 1.00 96.94 90 GLY A CA 1
ATOM 681 C C . GLY A 1 90 ? 4.332 -5.267 -4.905 1.00 96.94 90 GLY A C 1
ATOM 682 O O . GLY A 1 90 ? 4.501 -4.399 -4.047 1.00 96.94 90 GLY A O 1
ATOM 683 N N . GLY A 1 91 ? 3.184 -5.938 -5.043 1.00 96.00 91 GLY A N 1
ATOM 684 C CA . GLY A 1 91 ? 2.044 -5.863 -4.125 1.00 96.00 91 GLY A CA 1
ATOM 685 C C . GLY A 1 91 ? 1.123 -4.653 -4.307 1.00 96.00 91 GLY A C 1
ATOM 686 O O . GLY A 1 91 ? 0.101 -4.566 -3.632 1.00 96.00 91 GLY A O 1
ATOM 687 N N . LEU A 1 92 ? 1.429 -3.728 -5.224 1.00 96.56 92 LEU A N 1
ATOM 688 C CA . LEU A 1 92 ? 0.598 -2.544 -5.493 1.00 96.56 92 LEU A CA 1
ATOM 689 C C . LEU A 1 92 ? -0.036 -2.617 -6.890 1.00 96.56 92 LEU A C 1
ATOM 691 O O . LEU A 1 92 ? 0.321 -3.466 -7.705 1.00 96.56 92 LEU A O 1
ATOM 695 N N . ARG A 1 93 ? -1.027 -1.762 -7.160 1.00 95.31 93 ARG A N 1
ATOM 696 C CA . ARG A 1 93 ? -1.670 -1.628 -8.478 1.00 95.31 93 ARG A CA 1
ATOM 697 C C . ARG A 1 93 ? -2.074 -0.185 -8.743 1.00 95.31 93 ARG A C 1
ATOM 699 O O . ARG A 1 93 ? -2.323 0.569 -7.802 1.00 95.31 93 ARG A O 1
ATOM 706 N N . SER A 1 94 ? -2.179 0.175 -10.019 1.00 93.94 94 SER A N 1
ATOM 707 C CA . SER A 1 94 ? -2.796 1.442 -10.412 1.00 93.94 94 SER A CA 1
ATOM 708 C C . SER A 1 94 ? -4.288 1.426 -10.098 1.00 93.94 94 SER A C 1
ATOM 710 O O . SER A 1 94 ? -4.945 0.388 -10.188 1.00 93.94 94 SER A O 1
ATOM 712 N N . VAL A 1 95 ? -4.825 2.596 -9.768 1.00 91.44 95 VAL A N 1
ATOM 713 C CA . VAL A 1 95 ? -6.256 2.810 -9.541 1.00 91.44 95 VAL A CA 1
ATOM 714 C C . VAL A 1 95 ? -6.697 4.002 -10.381 1.00 91.44 95 VAL A C 1
ATOM 716 O O . VAL A 1 95 ? -5.944 4.967 -10.548 1.00 91.44 95 VAL A O 1
ATOM 719 N N . ASP A 1 96 ? -7.904 3.919 -10.936 1.00 91.00 96 ASP A N 1
ATOM 720 C CA . ASP A 1 96 ? -8.507 5.036 -11.656 1.00 91.00 96 ASP A CA 1
ATOM 721 C C . ASP A 1 96 ? -8.684 6.251 -10.718 1.00 91.00 96 ASP A C 1
ATOM 723 O O . ASP A 1 96 ? -9.138 6.072 -9.583 1.00 91.00 96 ASP A O 1
ATOM 727 N N . PRO A 1 97 ? -8.340 7.481 -11.150 1.00 90.50 97 PRO A N 1
ATOM 728 C CA . PRO A 1 97 ? -8.456 8.666 -10.303 1.00 90.50 97 PRO A CA 1
ATOM 729 C C . PRO A 1 97 ? -9.859 8.895 -9.728 1.00 90.50 97 PRO A C 1
ATOM 731 O O . PRO A 1 97 ? -9.968 9.306 -8.577 1.00 90.50 97 PRO A O 1
ATOM 734 N N . THR A 1 98 ? -10.922 8.587 -10.479 1.00 94.12 98 THR A N 1
ATOM 735 C CA . THR A 1 98 ? -12.306 8.775 -10.011 1.00 94.12 98 THR A CA 1
ATOM 736 C C . THR A 1 98 ? -12.675 7.762 -8.933 1.00 94.12 98 THR A C 1
ATOM 738 O O . THR A 1 98 ? -13.302 8.114 -7.936 1.00 94.12 98 THR A O 1
ATOM 741 N N . THR A 1 99 ? -12.204 6.519 -9.068 1.00 94.56 99 THR A N 1
ATOM 742 C CA . THR A 1 99 ? -12.338 5.499 -8.021 1.00 94.56 99 THR A CA 1
ATOM 743 C C . THR A 1 99 ? -11.584 5.908 -6.75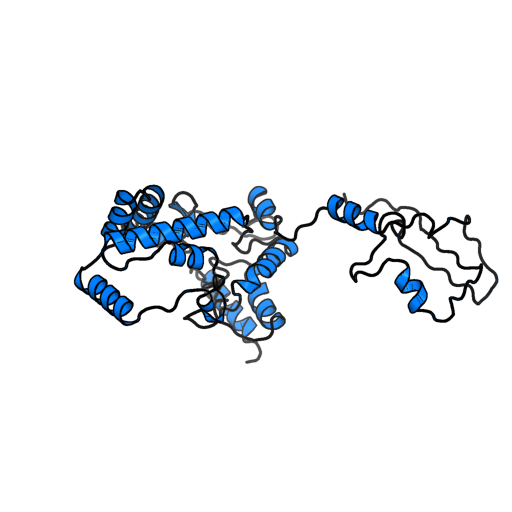9 1.00 94.56 99 THR A C 1
ATOM 745 O O . THR A 1 99 ? -12.108 5.758 -5.658 1.00 94.56 99 THR A O 1
ATOM 748 N N . LEU A 1 100 ? -10.369 6.450 -6.902 1.00 93.06 100 LEU A N 1
ATOM 749 C CA . LEU A 1 100 ? -9.571 6.909 -5.765 1.00 93.06 100 LEU A CA 1
ATOM 750 C C . LEU A 1 100 ? -10.254 8.069 -5.024 1.00 93.06 100 LEU A C 1
ATOM 752 O O . LEU A 1 100 ? -10.331 8.043 -3.798 1.00 93.06 100 LEU A O 1
ATOM 756 N N . GLU A 1 101 ? -10.779 9.054 -5.753 1.00 96.06 101 GLU A N 1
ATOM 757 C CA . GLU A 1 101 ? -11.538 10.171 -5.182 1.00 96.06 101 GLU A CA 1
ATOM 758 C C . GLU A 1 101 ? -12.783 9.677 -4.429 1.00 96.06 101 GLU A C 1
ATOM 760 O O . GLU A 1 101 ? -12.991 10.042 -3.271 1.00 96.06 101 GLU A O 1
ATOM 765 N N . ALA A 1 102 ? -13.566 8.783 -5.043 1.00 97.38 102 ALA A N 1
ATOM 766 C CA . ALA A 1 102 ? -14.754 8.204 -4.422 1.00 97.38 102 ALA A CA 1
ATOM 767 C C . ALA A 1 102 ? -14.420 7.425 -3.138 1.00 97.38 102 ALA A C 1
ATOM 769 O O . ALA A 1 102 ? -15.113 7.570 -2.132 1.00 97.38 102 ALA A O 1
ATOM 770 N N . MET A 1 103 ? -13.331 6.647 -3.137 1.00 96.31 103 MET A N 1
ATOM 771 C CA . MET A 1 103 ? -12.857 5.930 -1.948 1.00 96.31 103 MET A CA 1
ATOM 772 C C . MET A 1 103 ? -12.426 6.885 -0.828 1.00 96.31 103 MET A C 1
ATOM 774 O O . MET A 1 103 ? -12.769 6.659 0.333 1.00 96.31 103 MET A O 1
ATOM 778 N N . ARG A 1 104 ? -11.703 7.966 -1.156 1.00 97.25 104 ARG A N 1
ATOM 779 C CA . ARG A 1 104 ? -11.306 8.990 -0.173 1.00 97.25 104 ARG A CA 1
ATOM 780 C C . ARG A 1 104 ? -12.520 9.690 0.423 1.00 97.25 104 ARG A C 1
ATOM 782 O O . ARG A 1 104 ? -12.575 9.868 1.636 1.00 97.25 104 ARG A O 1
ATOM 789 N N . ARG A 1 105 ? -13.502 10.033 -0.412 1.00 98.19 105 ARG A N 1
ATOM 790 C CA . ARG A 1 105 ? -14.762 10.649 0.016 1.00 98.19 105 ARG A CA 1
ATOM 791 C C . ARG A 1 105 ? -15.544 9.743 0.948 1.00 98.19 105 ARG A C 1
ATOM 793 O O . ARG A 1 105 ? -15.887 10.168 2.045 1.00 98.19 105 ARG A O 1
ATOM 800 N N . GLN A 1 106 ? -15.732 8.481 0.568 1.00 98.12 106 GLN A N 1
ATOM 801 C CA . GLN A 1 106 ? -16.410 7.504 1.414 1.00 98.12 106 GLN A CA 1
ATOM 802 C C . GLN A 1 106 ? -15.707 7.352 2.774 1.00 98.12 106 GLN A C 1
ATOM 804 O O . GLN A 1 106 ? -16.371 7.313 3.806 1.00 98.12 106 GLN A O 1
ATOM 809 N N . ALA A 1 107 ? -14.371 7.308 2.795 1.00 97.81 107 ALA A N 1
ATOM 810 C CA . ALA A 1 107 ? -13.602 7.229 4.035 1.00 97.81 107 ALA A CA 1
ATOM 811 C C . ALA A 1 107 ? -13.728 8.498 4.899 1.00 97.81 107 ALA A C 1
ATOM 813 O O . ALA A 1 107 ? -13.884 8.389 6.117 1.00 97.81 107 ALA A O 1
ATOM 814 N N . ALA A 1 108 ? -13.683 9.688 4.292 1.00 97.94 108 ALA A N 1
ATOM 815 C CA . ALA A 1 108 ? -13.842 10.961 4.993 1.00 97.94 108 ALA A CA 1
ATOM 816 C C . ALA A 1 108 ? -15.250 11.106 5.592 1.00 97.94 108 ALA A C 1
ATOM 818 O O . ALA A 1 108 ? -15.383 11.426 6.771 1.00 97.94 108 ALA A O 1
ATOM 819 N N . GLU A 1 109 ? -16.293 10.792 4.821 1.00 98.38 109 GLU A N 1
ATOM 820 C CA . GLU A 1 109 ? -17.684 10.851 5.278 1.00 98.38 109 GLU A CA 1
ATOM 821 C C . GLU A 1 109 ? -17.976 9.818 6.372 1.00 98.38 109 GLU A C 1
ATOM 823 O O . GLU A 1 109 ? -18.597 10.163 7.376 1.00 98.38 109 GLU A O 1
ATOM 828 N N . ALA A 1 110 ? -17.477 8.584 6.234 1.00 98.38 110 ALA A N 1
ATOM 829 C CA . ALA A 1 110 ? -17.617 7.556 7.264 1.00 98.38 110 ALA A CA 1
ATOM 830 C C . ALA A 1 110 ? -16.896 7.951 8.561 1.00 98.38 110 ALA A C 1
ATOM 832 O O . ALA A 1 110 ? -17.428 7.768 9.654 1.00 98.38 110 ALA A O 1
ATOM 833 N N . THR A 1 111 ? -15.698 8.536 8.449 1.00 97.50 111 THR A N 1
ATOM 834 C CA . THR A 1 111 ? -14.944 9.027 9.611 1.00 97.50 111 THR A CA 1
ATOM 835 C C . THR A 1 111 ? -15.680 10.181 10.284 1.00 97.50 111 THR A C 1
ATOM 837 O O . THR A 1 111 ? -15.863 10.142 11.500 1.00 97.50 111 THR A O 1
ATOM 840 N N . ARG A 1 112 ? -16.169 11.164 9.513 1.00 97.25 112 ARG A N 1
ATOM 841 C CA . ARG A 1 112 ? -16.998 12.262 10.029 1.00 97.25 112 ARG A CA 1
ATOM 842 C C . ARG A 1 112 ? -18.211 11.725 10.785 1.00 97.25 112 ARG A C 1
ATOM 844 O O . ARG A 1 112 ? -18.407 12.091 11.937 1.00 97.25 112 ARG A O 1
ATOM 851 N N . ALA A 1 113 ? -18.965 10.815 10.173 1.00 98.00 113 ALA A N 1
ATOM 852 C CA . ALA A 1 113 ? -20.176 10.258 10.764 1.00 98.00 113 ALA A CA 1
ATOM 853 C C . ALA A 1 113 ? -19.904 9.535 12.094 1.00 98.00 113 ALA A C 1
ATOM 855 O O . ALA A 1 113 ? -20.659 9.696 13.049 1.00 98.00 113 ALA A O 1
ATOM 856 N N . VAL A 1 114 ? -18.799 8.786 12.194 1.00 97.75 114 VAL A N 1
ATOM 857 C CA . VAL A 1 114 ? -18.382 8.147 13.452 1.00 97.75 114 VAL A CA 1
ATOM 858 C C . VAL A 1 114 ? -18.019 9.182 14.515 1.00 97.75 114 VAL A C 1
ATOM 860 O O . VAL A 1 114 ? -18.429 9.040 15.667 1.00 97.75 114 VAL A O 1
ATOM 863 N N . PHE A 1 115 ? -17.259 10.218 14.154 1.00 96.31 115 PHE A N 1
ATOM 864 C CA . PHE A 1 115 ? -16.876 11.268 15.097 1.00 96.31 115 PHE A CA 1
ATOM 865 C C . PHE A 1 115 ? -18.094 12.038 15.615 1.00 96.31 115 PHE A C 1
ATOM 867 O O . PHE A 1 115 ? -18.197 12.233 16.825 1.00 96.31 115 PHE A O 1
ATOM 874 N N . GLU A 1 116 ? -19.031 12.402 14.743 1.00 95.81 116 GLU A N 1
ATOM 875 C CA . GLU A 1 116 ? -20.269 13.096 15.113 1.00 95.81 116 GLU A CA 1
ATOM 876 C C . GLU A 1 116 ? -21.176 12.212 15.977 1.00 95.81 116 GLU A C 1
ATOM 878 O O . GLU A 1 116 ? -21.633 12.638 17.038 1.00 95.81 116 GLU A O 1
ATOM 883 N N . TYR A 1 117 ? -21.383 10.949 15.583 1.00 96.50 117 TYR A N 1
ATOM 884 C CA . TYR A 1 117 ? -22.216 10.001 16.330 1.00 96.50 117 TYR A CA 1
ATOM 885 C C . TYR A 1 117 ? -21.703 9.779 17.760 1.00 96.50 117 TYR A C 1
ATOM 887 O O . TYR A 1 117 ? -22.484 9.663 18.703 1.00 96.50 117 TYR A O 1
ATOM 895 N N . LEU A 1 118 ? -20.379 9.747 17.932 1.00 95.56 118 LEU A N 1
ATOM 896 C CA . LEU A 1 118 ? -19.731 9.588 19.235 1.00 95.56 118 LEU A CA 1
ATOM 897 C C . LEU A 1 118 ? -19.520 10.919 19.974 1.00 95.56 118 LEU A C 1
ATOM 899 O O . LEU A 1 118 ? -18.975 10.912 21.076 1.00 95.56 118 LEU A O 1
ATOM 903 N N . GLY A 1 119 ? -19.928 12.052 19.389 1.00 93.75 119 GLY A N 1
ATOM 904 C CA . GLY A 1 119 ? -19.779 13.394 19.960 1.00 93.75 119 GLY A CA 1
ATOM 905 C C . GLY A 1 119 ? -18.330 13.884 20.066 1.00 93.75 119 GLY A C 1
ATOM 906 O O . GLY A 1 119 ? -18.024 14.717 20.919 1.00 93.75 119 GLY A O 1
ATOM 907 N N . LEU A 1 120 ? -17.415 13.321 19.272 1.00 93.00 120 LEU A N 1
ATOM 908 C CA . LEU A 1 120 ? -15.970 13.563 19.341 1.00 93.00 120 LEU A CA 1
ATOM 909 C C . LEU A 1 120 ? -15.553 14.867 18.667 1.00 93.00 120 LEU A C 1
ATOM 911 O O . LEU A 1 120 ? -14.733 15.606 19.213 1.00 93.00 120 LEU A O 1
ATOM 915 N N . ALA A 1 121 ? -16.082 15.124 17.477 1.00 91.94 121 ALA A N 1
ATOM 916 C CA . ALA A 1 121 ? -15.847 16.341 16.717 1.00 91.94 121 ALA A CA 1
ATOM 917 C C . ALA A 1 121 ? -16.917 16.489 15.634 1.00 91.94 121 ALA A C 1
ATOM 919 O O . ALA A 1 121 ? -17.431 15.489 15.138 1.00 91.94 121 ALA A O 1
ATOM 920 N N . ASP A 1 122 ? -17.162 17.735 15.238 1.00 90.50 122 ASP A N 1
ATOM 921 C CA . ASP A 1 122 ? -18.019 18.082 14.109 1.00 90.50 122 ASP A CA 1
ATOM 922 C C . ASP A 1 122 ? -17.130 18.566 12.957 1.00 90.50 122 ASP A C 1
ATOM 924 O O . ASP A 1 122 ? -16.308 19.473 13.150 1.00 90.50 122 ASP A O 1
ATOM 928 N N . PHE A 1 123 ? -17.287 17.969 11.774 1.00 92.25 123 PHE A N 1
ATOM 929 C CA . PHE A 1 123 ? -16.551 18.345 10.565 1.00 92.25 123 PHE A CA 1
ATOM 930 C C . PHE A 1 123 ? -17.535 18.834 9.503 1.00 92.25 123 PHE A C 1
ATOM 932 O O . PHE A 1 123 ? -18.468 18.125 9.139 1.00 92.25 123 PHE A O 1
ATOM 939 N N . ASP A 1 124 ? -17.333 20.041 8.983 1.00 93.25 124 ASP A N 1
ATOM 940 C CA . ASP A 1 124 ? -18.191 20.574 7.926 1.00 93.25 124 ASP A CA 1
ATOM 941 C C . ASP A 1 124 ? -17.877 19.961 6.548 1.00 93.25 124 ASP A C 1
ATOM 943 O O . ASP A 1 124 ? -16.918 19.206 6.362 1.00 93.25 124 ASP A O 1
ATOM 947 N N . ASP A 1 125 ? -18.730 20.265 5.567 1.00 95.81 125 ASP A N 1
ATOM 948 C CA . ASP A 1 125 ? -18.560 19.787 4.192 1.00 95.81 125 ASP A CA 1
ATOM 949 C C . ASP A 1 125 ? -17.262 20.318 3.557 1.00 95.81 125 ASP A C 1
ATOM 951 O O . ASP A 1 125 ? -16.625 19.606 2.785 1.00 95.81 125 ASP A O 1
ATOM 955 N N . GLU A 1 126 ? -16.824 21.532 3.913 1.00 95.00 126 GLU A N 1
ATOM 956 C CA . GLU A 1 126 ? -15.569 22.113 3.414 1.00 95.00 126 GLU A CA 1
ATOM 957 C C . GLU A 1 126 ? -14.354 21.302 3.880 1.00 95.00 126 GLU A C 1
ATOM 959 O O . GLU A 1 126 ? -13.452 21.024 3.087 1.00 95.00 126 GLU A O 1
ATOM 964 N N . HIS A 1 127 ? -14.352 20.845 5.134 1.00 94.44 127 HIS A N 1
ATOM 965 C CA . HIS A 1 127 ? -13.313 19.969 5.658 1.00 94.44 127 HIS A CA 1
ATOM 966 C C . HIS A 1 127 ? -13.277 18.623 4.926 1.00 94.44 127 HIS A C 1
ATOM 968 O O . HIS A 1 127 ? -12.196 18.123 4.608 1.00 94.44 127 HIS A O 1
ATOM 974 N N . VAL A 1 128 ? -14.443 18.041 4.621 1.00 96.75 128 VAL A N 1
ATOM 975 C CA . VAL A 1 128 ? -14.525 16.797 3.840 1.00 96.75 128 VAL A CA 1
ATOM 976 C C . VAL A 1 128 ? -13.951 17.002 2.437 1.00 96.75 128 VAL A C 1
ATOM 978 O O . VAL A 1 128 ? -13.109 16.209 2.019 1.00 96.75 128 VAL A O 1
ATOM 981 N N . GLU A 1 129 ? -14.324 18.074 1.731 1.00 97.06 129 GLU A N 1
ATOM 982 C CA . GLU A 1 129 ? -13.761 18.383 0.407 1.00 97.06 129 GLU A CA 1
ATOM 983 C C . GLU A 1 129 ? -12.241 18.591 0.450 1.00 97.06 129 GLU A C 1
ATOM 985 O O . GLU A 1 129 ? -11.521 18.057 -0.400 1.00 97.06 129 GLU A O 1
ATOM 990 N N . ALA A 1 130 ? -11.738 19.308 1.462 1.00 96.38 130 ALA A N 1
ATOM 991 C CA . ALA A 1 130 ? -10.305 19.514 1.652 1.00 96.38 130 ALA A CA 1
ATOM 992 C C . ALA A 1 130 ? -9.571 18.177 1.825 1.00 96.38 130 ALA A C 1
ATOM 994 O O . ALA A 1 130 ? -8.583 17.923 1.139 1.00 96.38 130 ALA A O 1
ATOM 995 N N . VAL A 1 131 ? -10.087 17.275 2.668 1.00 95.81 131 VAL A N 1
ATOM 996 C CA . VAL A 1 131 ? -9.507 15.936 2.858 1.00 95.81 131 VAL A CA 1
ATOM 997 C C . VAL A 1 131 ? -9.552 15.119 1.569 1.00 95.81 131 VAL A C 1
ATOM 999 O O . VAL A 1 131 ? -8.566 14.460 1.235 1.00 95.81 131 VAL A O 1
ATOM 1002 N N . VAL A 1 132 ? -10.652 15.154 0.815 1.00 97.19 132 VAL A N 1
ATOM 1003 C CA . VAL A 1 132 ? -10.773 14.400 -0.442 1.00 97.19 132 VAL A CA 1
ATOM 1004 C C . VAL A 1 132 ? -9.716 14.842 -1.454 1.00 97.19 132 VAL A C 1
ATOM 1006 O O . VAL A 1 132 ? -9.057 13.977 -2.037 1.00 97.19 132 VAL A O 1
ATOM 1009 N N . GLY A 1 133 ? -9.505 16.152 -1.603 1.00 95.38 133 GLY A N 1
ATOM 1010 C CA . GLY A 1 133 ? -8.556 16.735 -2.556 1.00 95.38 133 GLY A CA 1
ATOM 1011 C C . GLY A 1 133 ? -7.102 16.855 -2.080 1.00 95.38 133 GLY A C 1
ATOM 1012 O O . GLY A 1 133 ? -6.235 17.138 -2.904 1.00 95.38 133 GLY A O 1
ATOM 1013 N N . ALA A 1 134 ? -6.823 16.655 -0.789 1.00 96.12 134 ALA A N 1
ATOM 1014 C CA . ALA A 1 134 ? -5.497 16.875 -0.212 1.00 96.12 134 ALA A CA 1
ATOM 1015 C C . ALA A 1 134 ? -4.432 15.891 -0.718 1.00 96.12 134 ALA A C 1
ATOM 1017 O O . ALA A 1 134 ? -4.639 14.671 -0.731 1.00 96.12 134 ALA A O 1
ATOM 1018 N N . GLU A 1 135 ? -3.246 16.421 -1.022 1.00 94.94 135 GLU A N 1
ATOM 1019 C CA . GLU A 1 135 ? -2.023 15.636 -1.196 1.00 94.94 135 GLU A CA 1
ATOM 1020 C C . GLU A 1 135 ? -1.407 15.294 0.173 1.00 94.94 135 GLU A C 1
ATOM 1022 O O . GLU A 1 135 ? -0.927 14.178 0.391 1.00 94.94 135 GLU A O 1
ATOM 1027 N N . GLY A 1 136 ? -1.461 16.243 1.112 1.00 95.56 136 GLY A N 1
ATOM 1028 C CA . GLY A 1 136 ? -0.991 16.075 2.485 1.00 95.56 136 GLY A CA 1
ATOM 1029 C C . GLY A 1 136 ? -1.576 17.100 3.455 1.00 95.56 136 GLY A C 1
ATOM 1030 O O . GLY A 1 136 ? -2.471 17.871 3.121 1.00 95.56 136 GLY A O 1
ATOM 1031 N N . SER A 1 137 ? -1.055 17.128 4.679 1.00 94.75 137 SER A N 1
ATOM 1032 C CA . SER A 1 137 ? -1.582 17.934 5.786 1.00 94.75 137 SER A CA 1
ATOM 1033 C C . SER A 1 137 ? -1.522 19.441 5.544 1.00 94.75 137 SER A C 1
ATOM 1035 O O . SER A 1 137 ? -2.286 20.180 6.154 1.00 94.75 137 SER A O 1
ATOM 1037 N N . LYS A 1 138 ? -0.658 19.913 4.635 1.00 95.06 138 LYS A N 1
ATOM 1038 C CA . LYS A 1 138 ? -0.565 21.339 4.271 1.00 95.06 138 LYS A CA 1
ATOM 1039 C C . LYS A 1 138 ? -1.769 21.848 3.482 1.00 95.06 138 LYS A C 1
ATOM 1041 O O . LYS A 1 138 ? -1.948 23.060 3.408 1.00 95.06 138 LYS A O 1
ATOM 1046 N N . ASP A 1 139 ? -2.552 20.945 2.901 1.00 95.69 139 ASP A N 1
ATOM 1047 C CA . ASP A 1 139 ? -3.777 21.279 2.173 1.00 95.69 139 ASP A CA 1
ATOM 1048 C C . ASP A 1 139 ? -5.006 21.278 3.097 1.00 95.69 139 ASP A C 1
ATOM 1050 O O . ASP A 1 139 ? -6.109 21.612 2.666 1.00 95.69 139 ASP A O 1
ATOM 1054 N N . LEU A 1 140 ? -4.833 20.884 4.366 1.00 93.75 140 LEU A N 1
ATOM 1055 C CA . LEU A 1 140 ? -5.912 20.786 5.341 1.00 93.75 140 LEU A CA 1
ATOM 1056 C C . LEU A 1 140 ? -6.062 22.085 6.150 1.00 93.75 140 LEU A C 1
ATOM 1058 O O . LEU A 1 140 ? -5.075 22.787 6.382 1.00 93.75 140 LEU A O 1
ATOM 1062 N N . PRO A 1 141 ? -7.280 22.398 6.629 1.00 88.25 141 PRO A N 1
ATOM 1063 C CA . PRO A 1 141 ? -7.501 23.521 7.533 1.00 88.25 141 PRO A CA 1
ATOM 1064 C C . PRO A 1 141 ? -6.710 23.386 8.839 1.00 88.25 141 PRO A C 1
ATOM 1066 O O . PRO A 1 141 ? -6.517 22.281 9.353 1.00 88.25 141 PRO A O 1
ATOM 1069 N N . ASP A 1 142 ? -6.334 24.525 9.424 1.00 87.06 142 ASP A N 1
ATOM 1070 C CA . ASP A 1 142 ? -5.704 24.558 10.743 1.00 87.06 142 ASP A CA 1
ATOM 1071 C C . ASP A 1 142 ? -6.608 23.901 11.797 1.00 87.06 142 ASP A C 1
ATOM 1073 O O . ASP A 1 142 ? -7.778 24.250 11.976 1.00 87.06 142 ASP A O 1
ATOM 1077 N N . THR A 1 143 ? -6.043 22.958 12.543 1.00 82.25 143 THR A N 1
ATOM 1078 C CA . THR A 1 143 ? -6.747 22.276 13.629 1.00 82.25 143 THR A CA 1
ATOM 1079 C C . THR A 1 143 ? -6.761 23.077 14.930 1.00 82.25 143 THR A C 1
ATOM 1081 O O . THR A 1 143 ? -5.729 23.559 15.399 1.00 82.25 143 THR A O 1
ATOM 1084 N N . ASP A 1 144 ? -7.918 23.109 15.595 1.00 85.94 144 ASP A N 1
ATOM 1085 C CA . ASP A 1 144 ? -8.050 23.610 16.965 1.00 85.94 144 ASP A CA 1
ATOM 1086 C C . ASP A 1 144 ? -7.512 22.576 17.972 1.00 85.94 144 ASP A C 1
ATOM 1088 O O . ASP A 1 144 ? -8.156 21.568 18.283 1.00 85.94 144 ASP A O 1
ATOM 1092 N N . GLY A 1 145 ? -6.322 22.843 18.514 1.00 87.25 145 GLY A N 1
ATOM 1093 C CA . GLY A 1 145 ? -5.667 21.962 19.484 1.00 87.25 145 GLY A CA 1
ATOM 1094 C C . GLY A 1 145 ? -6.482 21.712 20.761 1.00 87.25 145 GLY A C 1
ATOM 1095 O O . GLY A 1 145 ? -6.332 20.655 21.377 1.00 87.25 145 GLY A O 1
ATOM 1096 N N . VAL A 1 146 ? -7.376 22.629 21.154 1.00 88.88 146 VAL A N 1
ATOM 1097 C CA . VAL A 1 146 ? -8.254 22.433 22.320 1.00 88.88 146 VAL A CA 1
ATOM 1098 C C . VAL A 1 146 ? -9.312 21.375 22.016 1.00 88.88 146 VAL A C 1
ATOM 1100 O O . VAL A 1 146 ? -9.543 20.495 22.848 1.00 88.88 146 VAL A O 1
ATOM 1103 N N . LYS A 1 147 ? -9.908 21.408 20.816 1.00 87.06 147 LYS A N 1
ATOM 1104 C CA . LYS A 1 147 ? -10.873 20.388 20.375 1.00 87.06 147 LYS A CA 1
ATOM 1105 C C . LYS A 1 147 ? -10.230 19.006 20.302 1.00 87.06 147 LYS A C 1
ATOM 1107 O O . LYS A 1 147 ? -10.801 18.056 20.829 1.00 87.06 147 LYS A O 1
ATOM 1112 N N . ILE A 1 148 ? -9.013 18.908 19.759 1.00 90.75 148 ILE A N 1
ATOM 1113 C CA . ILE A 1 148 ? -8.261 17.641 19.701 1.00 90.75 148 ILE A CA 1
ATOM 1114 C C . ILE A 1 148 ? -8.038 17.068 21.105 1.00 90.75 148 ILE A C 1
ATOM 1116 O O . ILE A 1 148 ? -8.317 15.895 21.352 1.00 90.75 148 ILE A O 1
ATOM 1120 N N . LEU A 1 149 ? -7.562 17.889 22.048 1.00 93.00 149 LEU A N 1
ATOM 1121 C CA . LEU A 1 149 ? -7.324 17.449 23.426 1.00 93.00 149 LEU A CA 1
ATOM 1122 C C . LEU A 1 149 ? -8.618 17.036 24.139 1.00 93.00 149 LEU A C 1
ATOM 1124 O O . LEU A 1 149 ? -8.606 16.094 24.932 1.00 93.00 149 LEU A O 1
ATOM 1128 N N . SER A 1 150 ? -9.726 17.730 23.868 1.00 90.38 150 SER A N 1
ATOM 1129 C CA . SER A 1 150 ? -11.041 17.379 24.406 1.00 90.38 150 SER A CA 1
ATOM 1130 C C . SER A 1 150 ? -11.518 16.026 23.87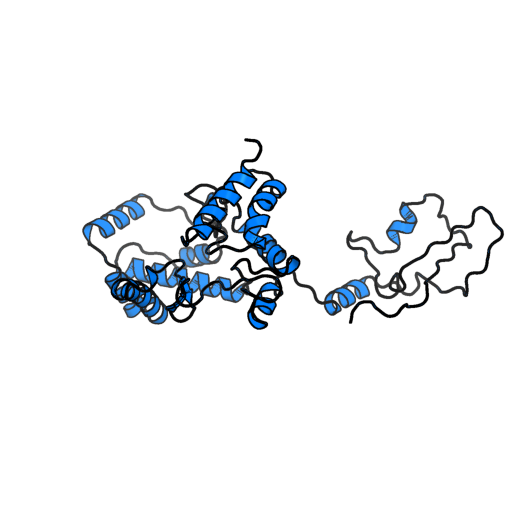7 1.00 90.38 150 SER A C 1
ATOM 1132 O O . SER A 1 150 ? -11.888 15.162 24.671 1.00 90.38 150 SER A O 1
ATOM 1134 N N . ALA A 1 151 ? -11.437 15.810 22.560 1.00 91.31 151 ALA A N 1
ATOM 1135 C CA . ALA A 1 151 ? -11.802 14.547 21.925 1.00 91.31 151 ALA A CA 1
ATOM 1136 C C . ALA A 1 151 ? -10.952 13.385 22.461 1.00 91.31 151 ALA A C 1
ATOM 1138 O O . ALA A 1 151 ? -11.493 12.361 22.869 1.00 91.31 151 ALA A O 1
ATOM 1139 N N . ALA A 1 152 ? -9.630 13.569 22.561 1.00 92.31 152 ALA A N 1
ATOM 1140 C CA . ALA A 1 152 ? -8.720 12.557 23.095 1.00 92.31 152 ALA A CA 1
ATOM 1141 C C . ALA A 1 152 ? -9.078 12.143 24.534 1.00 92.31 152 ALA A C 1
ATOM 1143 O O . ALA A 1 152 ? -9.140 10.952 24.839 1.00 92.31 152 ALA A O 1
ATOM 1144 N N . ARG A 1 153 ? -9.381 13.114 25.409 1.00 91.81 153 ARG A N 1
ATOM 1145 C CA . ARG A 1 153 ? -9.838 12.834 26.781 1.00 91.81 153 ARG A CA 1
ATOM 1146 C C . ARG A 1 153 ? -11.172 12.104 26.806 1.00 91.81 153 ARG A C 1
ATOM 1148 O O . ARG A 1 153 ? -11.358 11.224 27.639 1.00 91.81 153 ARG A O 1
ATOM 1155 N N . MET A 1 154 ? -12.096 12.460 25.916 1.00 92.12 154 MET A N 1
ATOM 1156 C CA . MET A 1 154 ? -13.389 11.791 25.858 1.00 92.12 154 MET A CA 1
ATOM 1157 C C . MET A 1 154 ? -13.246 10.332 25.421 1.00 92.12 154 MET A C 1
ATOM 1159 O O . MET A 1 154 ? -13.876 9.472 26.030 1.00 92.12 154 MET A O 1
ATOM 1163 N N . ILE A 1 155 ? -12.378 10.034 24.448 1.00 93.19 155 ILE A N 1
ATOM 1164 C CA . ILE A 1 155 ? -12.059 8.652 24.046 1.00 93.19 155 ILE A CA 1
ATOM 1165 C C . ILE A 1 155 ? -11.510 7.866 25.241 1.00 93.19 155 ILE A C 1
ATOM 1167 O O . ILE A 1 155 ? -11.994 6.772 25.529 1.00 93.19 155 ILE A O 1
ATOM 1171 N N . GLU A 1 156 ? -10.541 8.438 25.962 1.00 91.19 156 GLU A N 1
ATOM 1172 C CA . GLU A 1 156 ? -9.918 7.802 27.129 1.00 91.19 156 GLU A CA 1
ATOM 1173 C C . GLU A 1 156 ? -10.933 7.524 28.251 1.00 91.19 156 GLU A C 1
ATOM 1175 O O . GLU A 1 156 ? -10.928 6.448 28.846 1.00 91.19 156 GLU A O 1
ATOM 1180 N N . GLN A 1 157 ? -11.834 8.471 28.523 1.00 93.44 157 GLN A N 1
ATOM 1181 C CA . GLN A 1 157 ? -12.814 8.368 29.610 1.00 93.44 157 GLN A CA 1
ATOM 1182 C C . GLN A 1 157 ? -14.024 7.494 29.270 1.00 93.44 157 GLN A C 1
ATOM 1184 O O . GLN A 1 157 ? -14.605 6.890 30.170 1.00 93.44 157 GLN A O 1
ATOM 1189 N N . SER A 1 158 ? -14.413 7.430 27.996 1.00 91.00 158 SER A N 1
ATOM 1190 C CA . SER A 1 158 ? -15.633 6.733 27.567 1.00 91.00 158 SER A CA 1
ATOM 1191 C C . SER A 1 158 ? -15.437 5.225 27.421 1.00 91.00 158 SER A C 1
ATOM 1193 O O . SER A 1 158 ? -16.419 4.494 27.332 1.00 91.00 158 SER A O 1
ATOM 1195 N N . GLY A 1 159 ? -14.188 4.742 27.402 1.00 91.94 159 GLY A N 1
ATOM 1196 C CA . GLY A 1 159 ? -13.896 3.316 27.247 1.00 91.94 159 GLY A CA 1
ATOM 1197 C C . GLY A 1 159 ? -14.382 2.754 25.909 1.00 91.94 159 GLY A C 1
ATOM 1198 O O . GLY A 1 159 ? -14.791 1.595 25.855 1.00 91.94 159 GLY A O 1
ATOM 1199 N N . LEU A 1 160 ? -14.363 3.582 24.856 1.00 94.38 160 LEU A N 1
ATOM 1200 C CA . LEU A 1 160 ? -14.848 3.211 23.529 1.00 94.38 160 LEU A CA 1
ATOM 1201 C C . LEU A 1 160 ? -14.125 1.967 23.013 1.00 94.38 160 LEU A C 1
ATOM 1203 O O . LEU A 1 160 ? -12.905 1.822 23.120 1.00 94.38 160 LEU A O 1
ATOM 1207 N N . THR A 1 161 ? -14.896 1.080 22.407 1.00 94.94 161 THR A N 1
ATOM 1208 C CA . THR A 1 161 ? -14.433 -0.172 21.828 1.00 94.94 161 THR A CA 1
ATOM 1209 C C . THR A 1 161 ? -14.670 -0.188 20.323 1.00 94.94 161 THR A C 1
ATOM 1211 O O . THR A 1 161 ? -15.376 0.645 19.760 1.00 94.94 161 THR A O 1
ATOM 1214 N N . VAL A 1 162 ? -14.122 -1.200 19.645 1.00 95.81 162 VAL A N 1
ATOM 1215 C CA . VAL A 1 162 ? -14.401 -1.423 18.218 1.00 95.81 162 VAL A CA 1
ATOM 1216 C C . VAL A 1 162 ? -15.896 -1.629 17.936 1.00 95.81 162 VAL A C 1
ATOM 1218 O O . VAL A 1 162 ? -16.352 -1.298 16.848 1.00 95.81 162 VAL A O 1
ATOM 1221 N N . LEU A 1 163 ? -16.672 -2.141 18.901 1.00 97.12 163 LEU A N 1
ATOM 1222 C CA . LEU A 1 163 ? -18.108 -2.362 18.721 1.00 97.12 163 LEU A CA 1
ATOM 1223 C C . LEU A 1 163 ? -18.886 -1.045 18.677 1.00 97.12 163 LEU A C 1
ATOM 1225 O O . LEU A 1 163 ? -19.851 -0.956 17.925 1.00 97.12 163 LEU A O 1
ATOM 1229 N N . ASP A 1 164 ? -18.435 -0.023 19.405 1.00 97.50 164 ASP A N 1
ATOM 1230 C CA . ASP A 1 164 ? -19.030 1.316 19.357 1.00 97.50 164 ASP A CA 1
ATOM 1231 C C . ASP A 1 164 ? -18.794 1.964 17.987 1.00 97.50 164 ASP A C 1
ATOM 1233 O O . ASP A 1 164 ? -19.702 2.569 17.425 1.00 97.50 164 ASP A O 1
ATOM 1237 N N . ILE A 1 165 ? -17.610 1.752 17.395 1.00 97.75 165 ILE A N 1
ATOM 1238 C CA . ILE A 1 165 ? -17.296 2.196 16.027 1.00 97.75 165 ILE A CA 1
ATOM 1239 C C . ILE A 1 165 ? -18.162 1.463 14.993 1.00 97.75 165 ILE A C 1
ATOM 1241 O O . ILE A 1 165 ? -18.702 2.088 14.085 1.00 97.75 165 ILE A O 1
ATOM 1245 N N . VAL A 1 166 ? -18.319 0.140 15.130 1.00 98.38 166 VAL A N 1
ATOM 1246 C CA . VAL A 1 166 ? -19.183 -0.666 14.247 1.00 98.38 166 VAL A CA 1
ATOM 1247 C C . VAL A 1 166 ? -20.636 -0.205 14.341 1.00 98.38 166 VAL A C 1
ATOM 1249 O O . VAL A 1 166 ? -21.283 -0.041 13.310 1.00 98.38 166 VAL A O 1
ATOM 1252 N N . ALA A 1 167 ? -21.141 0.028 15.555 1.00 98.25 167 ALA A N 1
ATOM 1253 C CA . ALA A 1 167 ? -22.491 0.534 15.768 1.00 98.25 167 ALA A CA 1
ATOM 1254 C C . ALA A 1 167 ? -22.663 1.927 15.149 1.00 98.25 167 ALA A C 1
ATOM 1256 O O . ALA A 1 167 ? -23.605 2.131 14.392 1.00 98.25 167 ALA A O 1
ATOM 1257 N N . ALA A 1 168 ? -21.722 2.847 15.385 1.00 98.25 168 ALA A N 1
ATOM 1258 C CA . ALA A 1 168 ? -21.749 4.183 14.797 1.00 98.25 168 ALA A CA 1
ATOM 1259 C C . ALA A 1 168 ? -21.796 4.135 13.261 1.00 98.25 168 ALA A C 1
ATOM 1261 O O . ALA A 1 168 ? -22.640 4.787 12.654 1.00 98.25 168 ALA A O 1
ATOM 1262 N N . LEU A 1 169 ? -20.948 3.320 12.623 1.00 98.56 169 LEU A N 1
ATOM 1263 C CA . LEU A 1 169 ? -20.958 3.137 11.166 1.00 98.56 169 LEU A CA 1
ATOM 1264 C C . LEU A 1 169 ? -22.289 2.560 10.664 1.00 98.56 169 LEU A C 1
ATOM 1266 O O . LEU A 1 169 ? -22.822 3.032 9.663 1.00 98.56 169 LEU A O 1
ATOM 1270 N N . ALA A 1 170 ? -22.840 1.553 11.345 1.00 98.31 170 ALA A N 1
ATOM 1271 C CA . ALA A 1 170 ? -24.097 0.926 10.943 1.00 98.31 170 ALA A CA 1
ATOM 1272 C C . ALA A 1 170 ? -25.290 1.891 11.059 1.00 98.31 170 ALA A C 1
ATOM 1274 O O . ALA A 1 170 ? -26.055 2.030 10.105 1.00 98.31 170 ALA A O 1
ATOM 1275 N N . GLU A 1 171 ? -25.409 2.600 12.184 1.00 98.38 171 GLU A N 1
ATOM 1276 C CA . GLU A 1 171 ? -26.496 3.555 12.457 1.00 98.38 171 GLU A CA 1
ATOM 1277 C C . GLU A 1 171 ? -26.422 4.809 11.570 1.00 98.38 171 GLU A C 1
ATOM 1279 O O . GLU A 1 171 ? -27.436 5.450 11.305 1.00 98.38 171 GLU A O 1
ATOM 1284 N N . THR A 1 172 ? -25.233 5.142 11.058 1.00 97.94 172 THR A N 1
ATOM 1285 C CA . THR A 1 172 ? -25.024 6.271 10.133 1.00 97.94 172 THR A CA 1
ATOM 1286 C C . THR A 1 172 ? -25.070 5.873 8.653 1.00 97.94 172 THR A C 1
ATOM 1288 O O . THR A 1 172 ? -24.836 6.708 7.783 1.00 97.94 172 THR A O 1
ATOM 1291 N N . GLY A 1 173 ? -25.421 4.619 8.341 1.00 97.62 173 GLY A N 1
ATOM 1292 C CA . GLY A 1 173 ? -25.652 4.156 6.968 1.00 97.62 173 GLY A CA 1
ATOM 1293 C C . GLY A 1 173 ? -24.430 3.573 6.249 1.00 97.62 173 GLY A C 1
ATOM 1294 O O . GLY A 1 173 ? -24.547 3.165 5.096 1.00 97.62 173 GLY A O 1
ATOM 1295 N N . PHE A 1 174 ? -23.282 3.444 6.917 1.00 98.38 174 PHE A N 1
ATOM 1296 C CA . PHE A 1 174 ? -22.064 2.807 6.394 1.00 98.38 174 PHE A CA 1
ATOM 1297 C C . PHE A 1 174 ? -21.998 1.316 6.759 1.00 98.38 174 PHE A C 1
ATOM 1299 O O . PHE A 1 174 ? -20.986 0.829 7.272 1.00 98.38 174 PHE A O 1
ATOM 1306 N N . THR A 1 175 ? -23.083 0.577 6.505 1.00 97.50 175 THR A N 1
ATOM 1307 C CA . THR A 1 175 ? -23.216 -0.840 6.902 1.00 97.50 175 THR A CA 1
ATOM 1308 C C . THR A 1 175 ? -22.094 -1.708 6.325 1.00 97.50 175 THR A C 1
ATOM 1310 O O . THR A 1 175 ? -21.497 -2.498 7.048 1.00 97.50 175 THR A O 1
ATOM 1313 N N . ASP A 1 176 ? -21.719 -1.492 5.068 1.00 95.69 176 ASP A N 1
ATOM 1314 C CA . ASP A 1 176 ? -20.673 -2.246 4.372 1.00 95.69 176 ASP A CA 1
ATOM 1315 C C . ASP A 1 176 ? -19.305 -2.106 5.070 1.00 95.69 176 ASP A C 1
ATOM 1317 O O . ASP A 1 176 ? -18.537 -3.063 5.205 1.00 95.69 176 ASP A O 1
ATOM 1321 N N . ILE A 1 177 ? -18.995 -0.894 5.548 1.00 97.19 177 ILE A N 1
ATOM 1322 C CA . ILE A 1 177 ? -17.764 -0.601 6.293 1.00 97.19 177 ILE A CA 1
ATOM 1323 C C . ILE A 1 177 ? -17.873 -1.181 7.705 1.00 97.19 177 ILE A C 1
ATOM 1325 O O . ILE A 1 177 ? -16.917 -1.790 8.188 1.00 97.19 177 ILE A O 1
ATOM 1329 N N . ALA A 1 178 ? -19.039 -1.055 8.346 1.00 98.06 178 ALA A N 1
ATOM 1330 C CA . ALA A 1 178 ? -19.309 -1.641 9.656 1.00 98.06 178 ALA A CA 1
ATOM 1331 C C . ALA A 1 178 ? -19.084 -3.163 9.651 1.00 98.06 178 ALA A C 1
ATOM 1333 O O . ALA A 1 178 ? -18.420 -3.691 10.544 1.00 98.06 178 ALA A O 1
ATOM 1334 N N . GLU A 1 179 ? -19.561 -3.866 8.621 1.00 96.31 179 GLU A N 1
ATOM 1335 C CA . GLU A 1 179 ? -19.367 -5.307 8.446 1.00 96.31 179 GLU A CA 1
ATOM 1336 C C . GLU A 1 179 ? -17.889 -5.679 8.289 1.00 96.31 179 GLU A C 1
ATOM 1338 O O . GLU A 1 179 ? -17.429 -6.634 8.921 1.00 96.31 179 GLU A O 1
ATOM 1343 N N . ARG A 1 180 ? -17.117 -4.902 7.517 1.00 95.31 180 ARG A N 1
ATOM 1344 C CA . ARG A 1 180 ? -15.664 -5.103 7.363 1.00 95.31 180 ARG A CA 1
ATOM 1345 C C . ARG A 1 180 ? -14.910 -4.884 8.676 1.00 95.31 180 ARG A C 1
ATOM 1347 O O . ARG A 1 180 ? -14.088 -5.720 9.059 1.00 95.31 180 ARG A O 1
ATOM 1354 N N . VAL A 1 181 ? -15.214 -3.808 9.405 1.00 96.12 181 VAL A N 1
ATOM 1355 C CA . VAL A 1 181 ? -14.605 -3.518 10.717 1.00 96.12 181 VAL A CA 1
ATOM 1356 C C . VAL A 1 181 ? -14.969 -4.596 11.740 1.00 96.12 181 VAL A C 1
ATOM 1358 O O . VAL A 1 181 ? -14.101 -5.080 12.472 1.00 96.12 181 VAL A O 1
ATOM 1361 N N . LEU A 1 182 ? -16.224 -5.050 11.746 1.00 96.50 182 LEU A N 1
ATOM 1362 C CA . LEU A 1 182 ? -16.662 -6.173 12.570 1.00 96.50 182 LEU A CA 1
ATOM 1363 C C . LEU A 1 182 ? -15.953 -7.476 12.177 1.00 96.50 182 LEU A C 1
ATOM 1365 O O . LEU A 1 182 ? -15.599 -8.263 13.054 1.00 96.50 182 LEU A O 1
ATOM 1369 N N . GLY A 1 183 ? -15.711 -7.701 10.884 1.00 94.75 183 GLY A N 1
ATOM 1370 C CA . GLY A 1 183 ? -14.917 -8.817 10.371 1.00 94.75 183 GLY A CA 1
ATOM 1371 C C . GLY A 1 183 ? -13.510 -8.849 10.973 1.00 94.75 183 GLY A C 1
ATOM 1372 O O . GLY A 1 183 ? -13.099 -9.880 11.507 1.00 94.75 183 GLY A O 1
ATOM 1373 N N . MET A 1 184 ? -12.814 -7.706 11.007 1.00 94.31 184 MET A N 1
ATOM 1374 C CA . MET A 1 184 ? -11.501 -7.595 11.663 1.00 94.31 184 MET A CA 1
ATOM 1375 C C . MET A 1 184 ? -11.569 -7.916 13.164 1.00 94.31 184 MET A C 1
ATOM 1377 O O . MET A 1 184 ? -10.677 -8.569 13.706 1.00 94.31 184 MET A O 1
ATOM 1381 N N . ALA A 1 185 ? -12.628 -7.484 13.856 1.00 94.44 185 ALA A N 1
ATOM 1382 C CA . ALA A 1 185 ? -12.821 -7.808 15.270 1.00 94.44 185 ALA A CA 1
ATOM 1383 C C . ALA A 1 185 ? -13.088 -9.310 15.488 1.00 94.44 185 ALA A C 1
ATOM 1385 O O . ALA A 1 185 ? -12.537 -9.900 16.417 1.00 94.44 185 ALA A O 1
ATOM 1386 N N . LYS A 1 186 ? -13.876 -9.947 14.612 1.00 94.69 186 LYS A N 1
ATOM 1387 C CA . LYS A 1 186 ? -14.149 -11.395 14.641 1.00 94.69 186 LYS A CA 1
ATOM 1388 C C . LYS A 1 186 ? -12.893 -12.229 14.394 1.00 94.69 186 LYS A C 1
ATOM 1390 O O . LYS A 1 186 ? -12.732 -13.258 15.044 1.00 94.69 186 LYS A O 1
ATOM 1395 N N . ALA A 1 187 ? -11.978 -11.774 13.538 1.00 94.00 187 ALA A N 1
ATOM 1396 C CA . ALA A 1 187 ? -10.716 -12.474 13.291 1.00 94.00 187 ALA A CA 1
ATOM 1397 C C . ALA A 1 187 ? -9.848 -12.617 14.558 1.00 94.00 187 ALA A C 1
ATOM 1399 O O . ALA A 1 187 ? -9.120 -13.597 14.704 1.00 94.00 187 ALA A O 1
ATOM 1400 N N . ARG A 1 188 ? -9.984 -11.703 15.534 1.00 94.31 188 ARG A N 1
ATOM 1401 C CA . ARG A 1 188 ? -9.334 -11.823 16.856 1.00 94.31 188 ARG A CA 1
ATOM 1402 C C . ARG A 1 188 ? -9.857 -13.002 17.677 1.00 94.31 188 ARG A C 1
ATOM 1404 O O . ARG A 1 188 ? -9.158 -13.473 18.567 1.00 94.31 188 ARG A O 1
ATOM 1411 N N . VAL A 1 189 ? -11.081 -13.452 17.400 1.00 94.62 189 VAL A N 1
ATOM 1412 C CA . VAL A 1 189 ? -11.721 -14.583 18.083 1.00 94.62 189 VAL A CA 1
ATOM 1413 C C . VAL A 1 189 ? -11.313 -15.905 17.444 1.00 94.62 189 VAL A C 1
ATOM 1415 O O . VAL A 1 189 ? -11.048 -16.858 18.170 1.00 94.62 189 VAL A O 1
ATOM 1418 N N . THR A 1 190 ? -11.251 -15.976 16.109 1.00 93.25 190 THR A N 1
ATOM 1419 C CA . THR A 1 190 ? -10.827 -17.209 15.425 1.00 93.25 190 THR A CA 1
ATOM 1420 C C . THR A 1 190 ? -9.323 -17.428 15.541 1.00 93.25 190 THR A C 1
ATOM 1422 O O . THR A 1 190 ? -8.880 -18.561 15.699 1.00 93.25 190 THR A O 1
ATOM 1425 N N . GLY A 1 191 ? -8.540 -16.345 15.528 1.00 94.44 191 GLY A N 1
ATOM 1426 C CA . GLY A 1 191 ? -7.086 -16.398 15.663 1.00 94.44 191 GLY A CA 1
ATOM 1427 C C . GLY A 1 191 ? -6.365 -16.910 14.414 1.00 94.44 191 GLY A C 1
ATOM 1428 O O . GLY A 1 191 ? -5.159 -17.124 14.469 1.00 94.44 191 GLY A O 1
ATOM 1429 N N . ASP A 1 192 ? -7.061 -17.076 13.286 1.00 93.69 192 ASP A N 1
ATOM 1430 C CA . ASP A 1 192 ? -6.463 -17.589 12.044 1.00 93.69 192 ASP A CA 1
ATOM 1431 C C . ASP A 1 192 ? -5.363 -16.658 11.519 1.00 93.69 192 ASP A C 1
ATOM 1433 O O . ASP A 1 192 ? -4.330 -17.110 11.034 1.00 93.69 192 ASP A O 1
ATOM 1437 N N . TYR A 1 193 ? -5.543 -15.348 11.696 1.00 94.88 193 TYR A N 1
ATOM 1438 C CA . TYR A 1 193 ? -4.559 -14.332 11.316 1.00 94.88 193 TYR A CA 1
ATOM 1439 C C . TYR A 1 193 ? -3.313 -14.282 12.228 1.00 94.88 193 TYR A C 1
ATOM 1441 O O . TYR A 1 193 ? -2.446 -13.438 12.035 1.00 94.88 193 TYR A O 1
ATOM 1449 N N . LEU A 1 194 ? -3.212 -15.162 13.236 1.00 96.62 194 LEU A N 1
ATOM 1450 C CA . LEU A 1 194 ? -1.999 -15.328 14.051 1.00 96.62 194 LEU A CA 1
ATOM 1451 C C . LEU A 1 194 ? -0.979 -16.278 13.402 1.00 96.62 194 LEU A C 1
ATOM 1453 O O . LEU A 1 194 ? 0.111 -16.465 13.943 1.00 96.62 194 LEU A O 1
ATOM 1457 N N . GLN A 1 195 ? -1.340 -16.918 12.287 1.00 96.31 195 GLN A N 1
ATOM 1458 C CA . GLN A 1 195 ? -0.423 -17.748 11.510 1.00 96.31 195 GLN A CA 1
ATOM 1459 C C . GLN A 1 195 ? 0.623 -16.888 10.787 1.00 96.31 195 GLN A C 1
ATOM 1461 O O . GLN A 1 195 ? 0.408 -15.710 10.515 1.00 96.31 195 GLN A O 1
ATOM 1466 N N . THR A 1 196 ? 1.768 -17.490 10.466 1.00 96.75 196 THR A N 1
ATOM 1467 C CA . THR A 1 196 ? 2.879 -16.816 9.779 1.00 96.75 196 THR A CA 1
ATOM 1468 C C . THR A 1 196 ? 2.445 -16.218 8.438 1.00 96.75 196 THR A C 1
ATOM 1470 O O . THR A 1 196 ? 1.855 -16.937 7.630 1.00 96.75 196 THR A O 1
ATOM 1473 N N . ALA A 1 197 ? 2.809 -14.957 8.167 1.00 96.12 197 ALA A N 1
ATOM 1474 C CA . ALA A 1 197 ? 2.524 -14.258 6.908 1.00 96.12 197 ALA A CA 1
ATOM 1475 C C . ALA A 1 197 ? 1.024 -14.066 6.632 1.00 96.12 197 ALA A C 1
ATOM 1477 O O . ALA A 1 197 ? 0.590 -14.102 5.482 1.00 96.12 197 ALA A O 1
ATOM 1478 N N . ALA A 1 198 ? 0.210 -13.926 7.683 1.00 97.00 198 ALA A N 1
ATOM 1479 C CA . ALA A 1 198 ? -1.233 -13.839 7.533 1.00 97.00 198 ALA A CA 1
ATOM 1480 C C . ALA A 1 198 ? -1.717 -12.444 7.097 1.00 97.00 198 ALA A C 1
ATOM 1482 O O . ALA A 1 198 ? -1.478 -11.439 7.767 1.00 97.00 198 ALA A O 1
ATOM 1483 N N . ILE A 1 199 ? -2.495 -12.406 6.017 1.00 96.38 199 ILE A N 1
ATOM 1484 C CA . ILE A 1 199 ? -3.222 -11.241 5.503 1.00 96.38 199 ILE A CA 1
ATOM 1485 C C . ILE A 1 199 ? -4.687 -11.602 5.232 1.00 96.38 199 ILE A C 1
ATOM 1487 O O . ILE A 1 199 ? -5.065 -12.773 5.242 1.00 96.38 199 ILE A O 1
ATOM 1491 N N . PHE A 1 200 ? -5.517 -10.593 4.971 1.00 94.62 200 PHE A N 1
ATOM 1492 C CA . PHE A 1 200 ? -6.896 -10.789 4.522 1.00 94.62 200 PHE A CA 1
ATOM 1493 C C . PHE A 1 200 ? -7.014 -10.531 3.020 1.00 94.62 200 PHE A C 1
ATOM 1495 O O . PHE A 1 200 ? -6.455 -9.554 2.518 1.00 94.62 200 PHE A O 1
ATOM 1502 N N . ASP A 1 201 ? -7.764 -11.378 2.318 1.00 92.44 201 ASP A N 1
ATOM 1503 C CA . ASP A 1 201 ? -8.186 -11.107 0.943 1.00 92.44 201 ASP A CA 1
ATOM 1504 C C . ASP A 1 201 ? -9.340 -10.081 0.884 1.00 92.44 201 ASP A C 1
ATOM 1506 O O . ASP A 1 201 ? -9.822 -9.571 1.901 1.00 92.44 201 ASP A O 1
ATOM 1510 N N . GLU A 1 202 ? -9.810 -9.764 -0.327 1.00 89.50 202 GLU A N 1
ATOM 1511 C CA . GLU A 1 202 ? -10.898 -8.798 -0.537 1.00 89.50 202 GLU A CA 1
ATOM 1512 C C . GLU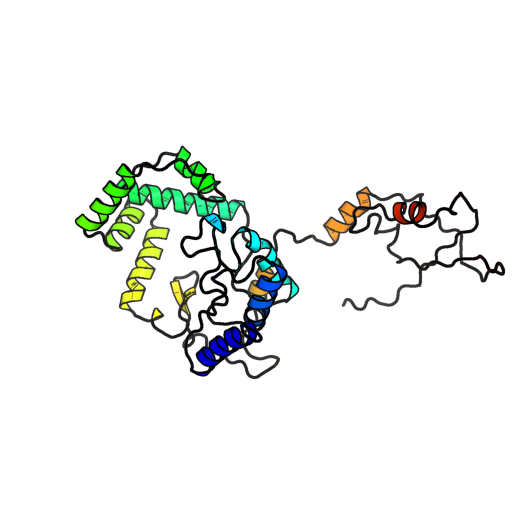 A 1 202 ? -12.239 -9.231 0.102 1.00 89.50 202 GLU A C 1
ATOM 1514 O O . GLU A 1 202 ? -13.123 -8.390 0.296 1.00 89.50 202 GLU A O 1
ATOM 1519 N N . GLN A 1 203 ? -12.392 -10.514 0.446 1.00 90.62 203 GLN A N 1
ATOM 1520 C CA . GLN A 1 203 ? -13.576 -11.116 1.062 1.00 90.62 203 GLN A CA 1
ATOM 1521 C C . GLN A 1 203 ? -13.391 -11.397 2.566 1.00 90.62 203 GLN A C 1
ATOM 1523 O O . GLN A 1 203 ? -14.255 -12.037 3.167 1.00 90.62 203 GLN A O 1
ATOM 1528 N N . MET A 1 204 ? -12.325 -10.881 3.192 1.00 89.88 204 MET A N 1
ATOM 1529 C CA . MET A 1 204 ? -11.979 -11.096 4.606 1.00 89.88 204 MET A CA 1
ATOM 1530 C C . MET A 1 204 ? -11.604 -12.547 4.963 1.00 89.88 204 MET A C 1
ATOM 1532 O O . MET A 1 204 ? -11.641 -12.914 6.141 1.00 89.88 204 MET A O 1
ATOM 1536 N N . ASN A 1 205 ? -11.202 -13.371 3.991 1.00 91.62 205 ASN A N 1
ATOM 1537 C CA . ASN A 1 205 ? -10.605 -14.675 4.281 1.00 91.62 205 ASN A CA 1
ATOM 1538 C C . ASN A 1 205 ? -9.120 -14.511 4.608 1.00 91.62 205 ASN A C 1
ATOM 1540 O O . ASN A 1 205 ? -8.433 -13.679 4.017 1.00 91.62 205 ASN A O 1
ATOM 1544 N N . VAL A 1 206 ? -8.614 -15.329 5.532 1.00 93.94 206 VAL A N 1
ATOM 1545 C CA . VAL A 1 206 ? -7.192 -15.325 5.889 1.00 93.94 206 VAL A CA 1
ATOM 1546 C C . VAL A 1 206 ? -6.385 -16.115 4.862 1.00 93.94 206 VAL A C 1
ATOM 1548 O O . VAL A 1 206 ? -6.634 -17.303 4.646 1.00 93.94 206 VAL A O 1
ATOM 1551 N N . LEU A 1 207 ? -5.382 -15.459 4.287 1.00 94.75 207 LEU A N 1
ATOM 1552 C CA . LEU A 1 207 ? -4.298 -16.065 3.520 1.00 94.75 207 LEU A CA 1
ATOM 1553 C C . LEU A 1 207 ? -3.039 -16.010 4.377 1.00 94.75 207 LEU A C 1
ATOM 1555 O O . LEU A 1 207 ? -2.711 -14.950 4.888 1.00 94.75 207 LEU A O 1
ATOM 1559 N N . SER A 1 208 ? -2.342 -17.126 4.555 1.00 96.06 208 SER A N 1
ATOM 1560 C CA . SER A 1 208 ? -1.085 -17.189 5.310 1.00 96.06 208 SER A CA 1
ATOM 1561 C C . SER A 1 208 ? -0.149 -18.219 4.694 1.00 96.06 208 SER A C 1
ATOM 1563 O O . SER A 1 208 ? -0.568 -18.997 3.834 1.00 96.06 208 SER A O 1
ATOM 1565 N N . ALA A 1 209 ? 1.078 -18.322 5.204 1.00 94.94 209 ALA A N 1
ATOM 1566 C CA . ALA A 1 209 ? 2.034 -19.346 4.784 1.00 94.94 209 ALA A CA 1
ATOM 1567 C C . ALA A 1 209 ? 1.525 -20.790 4.982 1.00 94.94 209 ALA A C 1
ATOM 1569 O O . ALA A 1 209 ? 2.103 -21.726 4.431 1.00 94.94 209 ALA A O 1
ATOM 1570 N N . LEU A 1 210 ? 0.461 -20.997 5.772 1.00 93.25 210 LEU A N 1
ATOM 1571 C CA . LEU A 1 210 ? -0.189 -22.299 5.914 1.00 93.25 210 LEU A CA 1
ATOM 1572 C C . LEU A 1 210 ? -1.157 -22.609 4.759 1.00 93.25 210 LEU A C 1
ATOM 1574 O O . LEU A 1 210 ? -1.187 -23.748 4.295 1.00 93.25 210 LEU A O 1
ATOM 1578 N N . GLN A 1 211 ? -1.967 -21.634 4.325 1.00 92.06 211 GLN A N 1
ATOM 1579 C CA . GLN A 1 211 ? -2.932 -21.825 3.232 1.00 92.06 211 GLN A CA 1
ATOM 1580 C C . GLN A 1 211 ? -2.290 -21.657 1.850 1.00 92.06 211 GLN A C 1
ATOM 1582 O O . GLN A 1 211 ? -2.689 -22.353 0.919 1.00 92.06 211 GLN A O 1
ATOM 1587 N N . ASP A 1 212 ? -1.301 -20.771 1.735 1.00 93.00 212 ASP A N 1
ATOM 1588 C CA . ASP A 1 212 ? -0.587 -20.450 0.498 1.00 93.00 212 ASP A CA 1
ATOM 1589 C C . ASP A 1 212 ? 0.937 -20.571 0.708 1.00 93.00 212 ASP A C 1
ATOM 1591 O O . ASP A 1 212 ? 1.660 -19.575 0.791 1.00 93.00 212 ASP A O 1
ATOM 1595 N N . PRO A 1 213 ? 1.456 -21.800 0.905 1.00 94.38 213 PRO A N 1
ATOM 1596 C CA . PRO A 1 213 ? 2.874 -22.005 1.154 1.00 94.38 213 PRO A CA 1
ATOM 1597 C C . PRO A 1 213 ? 3.699 -21.718 -0.103 1.00 94.38 213 PRO A C 1
ATOM 1599 O O . PRO A 1 213 ? 3.435 -22.261 -1.176 1.00 94.38 213 PRO A O 1
ATOM 1602 N N . ASN A 1 214 ? 4.786 -20.961 0.051 1.00 95.25 214 ASN A N 1
ATOM 1603 C CA . ASN A 1 214 ? 5.768 -20.799 -1.017 1.00 95.25 214 ASN A CA 1
ATOM 1604 C C . ASN A 1 214 ? 6.416 -22.152 -1.369 1.00 95.25 214 ASN A C 1
ATOM 1606 O O . ASN A 1 214 ? 7.090 -22.772 -0.543 1.00 95.25 214 ASN A O 1
ATOM 1610 N N . ASP A 1 215 ? 6.245 -22.591 -2.615 1.00 95.81 215 ASP A N 1
ATOM 1611 C CA . ASP A 1 215 ? 6.697 -23.889 -3.114 1.00 95.81 215 ASP A CA 1
ATOM 1612 C C . ASP A 1 215 ? 7.851 -23.796 -4.131 1.00 95.81 215 ASP A C 1
ATOM 1614 O O . ASP A 1 215 ? 8.116 -24.752 -4.869 1.00 95.81 215 ASP A O 1
ATOM 1618 N N . TYR A 1 216 ? 8.572 -22.669 -4.159 1.00 96.50 216 TYR A N 1
ATOM 1619 C CA . TYR A 1 216 ? 9.667 -22.439 -5.099 1.00 96.50 216 TYR A CA 1
ATOM 1620 C C . TYR A 1 216 ? 10.770 -23.514 -5.023 1.00 96.50 216 TYR A C 1
ATOM 1622 O O . TYR A 1 216 ? 11.404 -23.748 -3.994 1.00 96.50 216 TYR A O 1
ATOM 1630 N N . ARG A 1 217 ? 11.045 -24.144 -6.169 1.00 96.81 217 ARG A N 1
ATOM 1631 C CA . ARG A 1 217 ? 12.054 -25.197 -6.405 1.00 96.81 217 ARG A CA 1
ATOM 1632 C C . ARG A 1 217 ? 12.939 -24.908 -7.626 1.00 96.81 217 ARG A C 1
ATOM 1634 O O . AR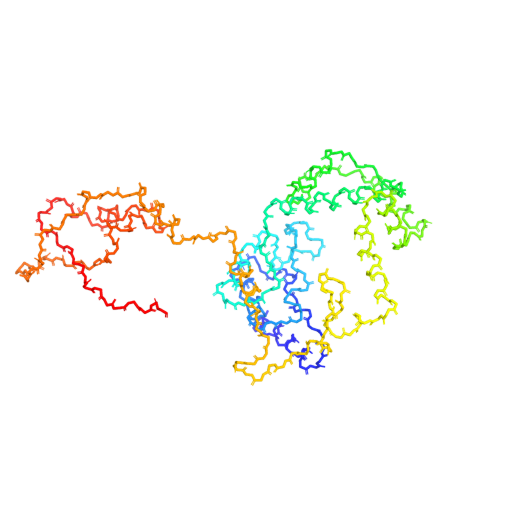G A 1 217 ? 13.636 -25.801 -8.107 1.00 96.81 217 ARG A O 1
ATOM 1641 N N . GLY A 1 218 ? 12.921 -23.675 -8.134 1.00 95.75 218 GLY A N 1
ATOM 1642 C CA . GLY A 1 218 ? 13.651 -23.251 -9.332 1.00 95.75 218 GLY A CA 1
ATOM 1643 C C . GLY A 1 218 ? 12.746 -22.724 -10.455 1.00 95.75 218 GLY A C 1
ATOM 1644 O O . GLY A 1 218 ? 11.536 -22.563 -10.266 1.00 95.75 218 GLY A O 1
ATOM 1645 N N . PRO A 1 219 ? 13.309 -22.440 -11.644 1.00 95.19 219 PRO A N 1
ATOM 1646 C CA . PRO A 1 219 ? 12.550 -21.906 -12.772 1.00 95.19 219 PRO A CA 1
ATOM 1647 C C . PRO A 1 219 ? 11.319 -22.760 -13.109 1.00 95.19 219 PRO A C 1
ATOM 1649 O O . PRO A 1 219 ? 11.406 -23.980 -13.205 1.00 95.19 219 PRO A O 1
ATOM 1652 N N . GLY A 1 220 ? 10.174 -22.106 -13.304 1.00 93.06 220 GLY A N 1
ATOM 1653 C CA . GLY A 1 220 ? 8.891 -22.764 -13.587 1.00 93.06 220 GLY A CA 1
ATOM 1654 C C . GLY A 1 220 ? 8.077 -23.191 -12.358 1.00 93.06 220 GLY A C 1
ATOM 1655 O O . GLY A 1 220 ? 6.972 -23.684 -12.536 1.00 93.06 220 GLY A O 1
ATOM 1656 N N . THR A 1 221 ? 8.578 -22.975 -11.140 1.00 96.69 221 THR A N 1
ATOM 1657 C CA . THR A 1 221 ? 7.876 -23.265 -9.869 1.00 96.69 221 THR A CA 1
ATOM 1658 C C . THR A 1 221 ? 7.751 -22.000 -9.013 1.00 96.69 221 THR A C 1
ATOM 1660 O O . THR A 1 221 ? 8.344 -20.980 -9.382 1.00 96.69 221 THR A O 1
ATOM 1663 N N . GLY A 1 222 ? 7.034 -22.054 -7.886 1.00 95.88 222 GLY A N 1
ATOM 1664 C CA . GLY A 1 222 ? 6.817 -20.893 -7.023 1.00 95.88 222 GLY A CA 1
ATOM 1665 C C . GLY A 1 222 ? 5.742 -19.942 -7.541 1.00 95.88 222 GLY A C 1
ATOM 1666 O O . GLY A 1 222 ? 5.120 -20.170 -8.585 1.00 95.88 222 GLY A O 1
ATOM 1667 N N . TYR A 1 223 ? 5.583 -18.833 -6.817 1.00 96.06 223 TYR A N 1
ATOM 1668 C CA . TYR A 1 223 ? 4.662 -17.764 -7.179 1.00 96.06 223 TYR A CA 1
ATOM 1669 C C . TYR A 1 223 ? 4.911 -17.247 -8.599 1.00 96.06 223 TYR A C 1
ATOM 1671 O O . TYR A 1 223 ? 6.037 -16.930 -8.999 1.00 96.06 223 TYR A O 1
ATOM 1679 N N . ARG A 1 224 ? 3.819 -17.127 -9.352 1.00 94.62 224 ARG A N 1
ATOM 1680 C CA . ARG A 1 224 ? 3.746 -16.396 -10.612 1.00 94.62 224 ARG A CA 1
ATOM 1681 C C . ARG A 1 224 ? 2.434 -15.629 -10.616 1.00 94.62 224 ARG A C 1
ATOM 1683 O O . ARG A 1 224 ? 1.413 -16.228 -10.271 1.00 94.62 224 ARG A O 1
ATOM 1690 N N . PRO A 1 225 ? 2.434 -14.356 -11.034 1.00 94.75 225 PRO A N 1
ATOM 1691 C CA . PRO A 1 225 ? 1.191 -13.623 -11.157 1.00 94.75 225 PRO A CA 1
ATOM 1692 C C . PRO A 1 225 ? 0.259 -14.372 -12.113 1.00 94.75 225 PRO A C 1
ATOM 1694 O O . PRO A 1 225 ? 0.674 -14.884 -13.159 1.00 94.75 225 PRO A O 1
ATOM 1697 N N . THR A 1 226 ? -1.018 -14.447 -11.745 1.00 95.75 226 THR A N 1
ATOM 1698 C CA . THR A 1 226 ? -2.062 -14.908 -12.663 1.00 95.75 226 THR A CA 1
ATOM 1699 C C . THR A 1 226 ? -2.125 -13.973 -13.873 1.00 95.75 226 THR A C 1
ATOM 1701 O O . THR A 1 226 ? -1.655 -12.837 -13.817 1.00 95.75 226 THR A O 1
ATOM 1704 N N . ALA A 1 227 ? -2.742 -14.407 -14.975 1.00 97.12 227 ALA A N 1
ATOM 1705 C CA . ALA A 1 227 ? -2.908 -13.542 -16.148 1.00 97.12 227 ALA A CA 1
ATOM 1706 C C . ALA A 1 227 ? -3.644 -12.230 -15.805 1.00 97.12 227 ALA A C 1
ATOM 1708 O O . ALA A 1 227 ? -3.303 -11.170 -16.322 1.00 97.12 227 ALA A O 1
ATOM 1709 N N . GLU A 1 228 ? -4.616 -12.296 -14.892 1.00 96.94 228 GLU A N 1
ATOM 1710 C CA . GLU A 1 228 ? -5.323 -11.121 -14.384 1.00 96.94 228 GLU A CA 1
ATOM 1711 C C . GLU A 1 228 ? -4.403 -10.212 -13.562 1.00 96.94 228 GLU A C 1
ATOM 1713 O O . GLU A 1 228 ? -4.359 -9.005 -13.800 1.00 96.94 228 GLU A O 1
ATOM 1718 N N . ARG A 1 229 ? -3.621 -10.778 -12.633 1.00 96.19 229 ARG A N 1
ATOM 1719 C CA . ARG A 1 229 ? -2.673 -9.998 -11.831 1.00 96.19 229 ARG A CA 1
ATOM 1720 C C . ARG A 1 229 ? -1.595 -9.355 -12.703 1.00 96.19 229 ARG A C 1
ATOM 1722 O O . ARG A 1 229 ? -1.277 -8.188 -12.504 1.00 96.19 229 ARG A O 1
ATOM 1729 N N . GLN A 1 230 ? -1.094 -10.070 -13.709 1.00 97.00 230 GLN A N 1
ATOM 1730 C CA . GLN A 1 230 ? -0.142 -9.525 -14.674 1.00 97.00 230 GLN A CA 1
ATOM 1731 C C . GLN A 1 230 ? -0.749 -8.356 -15.460 1.00 97.00 230 GLN A C 1
ATOM 1733 O O . GLN A 1 230 ? -0.110 -7.317 -15.589 1.00 97.00 230 GLN A O 1
ATOM 1738 N N . ALA A 1 231 ? -2.004 -8.467 -15.904 1.00 95.94 231 ALA A N 1
ATOM 1739 C CA . ALA A 1 231 ? -2.687 -7.361 -16.573 1.00 95.94 231 ALA A CA 1
ATOM 1740 C C . ALA A 1 231 ? -2.838 -6.125 -15.664 1.00 95.94 231 ALA A C 1
ATOM 1742 O O . ALA A 1 231 ? -2.720 -4.999 -16.145 1.00 95.94 231 ALA A O 1
ATOM 1743 N N . GLN A 1 232 ? -3.052 -6.313 -14.354 1.00 95.88 232 GLN A N 1
ATOM 1744 C CA . GLN A 1 232 ? -3.064 -5.210 -13.382 1.00 95.88 232 GLN A CA 1
ATOM 1745 C C . GLN A 1 232 ? -1.684 -4.556 -13.218 1.00 95.88 232 GLN A C 1
ATOM 1747 O O . GLN A 1 232 ? -1.608 -3.335 -13.091 1.00 95.88 232 GLN A O 1
ATOM 1752 N N . ILE A 1 233 ? -0.609 -5.351 -13.222 1.00 96.50 233 ILE A N 1
ATOM 1753 C CA . ILE A 1 233 ? 0.776 -4.862 -13.157 1.00 96.50 233 ILE A CA 1
ATOM 1754 C C . ILE A 1 233 ? 1.119 -4.057 -14.421 1.00 96.50 233 ILE A C 1
ATOM 1756 O O . ILE A 1 233 ? 1.698 -2.976 -14.335 1.00 96.50 233 ILE A O 1
ATOM 1760 N N . ASP A 1 234 ? 0.708 -4.540 -15.594 1.00 94.75 234 ASP A N 1
ATOM 1761 C CA . ASP A 1 234 ? 0.988 -3.893 -16.879 1.00 94.75 234 ASP A CA 1
ATOM 1762 C C . ASP A 1 234 ? 0.189 -2.589 -17.079 1.00 94.75 234 ASP A C 1
ATOM 1764 O O . ASP A 1 234 ? 0.624 -1.684 -17.806 1.00 94.75 234 ASP A O 1
ATOM 1768 N N . ALA A 1 235 ? -0.975 -2.478 -16.432 1.00 93.75 235 ALA A N 1
ATOM 1769 C CA . ALA A 1 235 ? -1.878 -1.335 -16.505 1.00 93.75 235 ALA A CA 1
ATOM 1770 C C . ALA A 1 235 ? -1.406 -0.164 -15.620 1.00 93.75 235 ALA A C 1
ATOM 1772 O O . ALA A 1 235 ? -1.947 0.105 -14.547 1.00 93.75 235 ALA A O 1
ATOM 1773 N N . VAL A 1 236 ? -0.400 0.574 -16.094 1.00 93.56 236 VAL A N 1
ATOM 1774 C CA . VAL A 1 236 ? 0.065 1.829 -15.471 1.00 93.56 236 VAL A CA 1
ATOM 1775 C C . VAL A 1 236 ? -0.597 3.061 -16.093 1.00 93.56 236 VAL A C 1
ATOM 1777 O O . VAL A 1 236 ? -0.884 3.080 -17.290 1.00 93.56 236 VAL A O 1
ATOM 1780 N N . ARG A 1 237 ? -0.806 4.130 -15.309 1.00 86.81 237 ARG A N 1
ATOM 1781 C CA . ARG A 1 237 ? -1.466 5.375 -15.771 1.00 86.81 237 ARG A CA 1
ATOM 1782 C C . ARG A 1 237 ? -0.776 6.027 -16.975 1.00 86.81 237 ARG A C 1
ATOM 1784 O O . ARG A 1 237 ? -1.429 6.648 -17.807 1.00 86.81 237 ARG A O 1
ATOM 1791 N N . GLN A 1 238 ? 0.540 5.872 -17.083 1.00 83.50 238 GLN A N 1
ATOM 1792 C CA . GLN A 1 238 ? 1.374 6.422 -18.153 1.00 83.50 238 GLN A CA 1
ATOM 1793 C C . GLN A 1 238 ? 1.426 5.517 -19.393 1.00 83.50 238 GLN A C 1
ATOM 1795 O O . GLN A 1 238 ? 2.126 5.845 -20.355 1.00 83.50 238 GLN A O 1
ATOM 1800 N N . ALA A 1 239 ? 0.743 4.366 -19.386 1.00 83.06 239 ALA A N 1
ATOM 1801 C CA . ALA A 1 239 ? 0.766 3.433 -20.501 1.00 83.06 239 ALA A CA 1
ATOM 1802 C C . ALA A 1 239 ? 0.213 4.099 -21.768 1.00 83.06 239 ALA A C 1
ATOM 1804 O O . ALA A 1 239 ? -0.854 4.711 -21.773 1.00 83.06 239 ALA A O 1
ATOM 1805 N N . ARG A 1 240 ? 0.953 3.968 -22.872 1.00 78.25 240 ARG A N 1
ATOM 1806 C CA . ARG A 1 240 ? 0.559 4.488 -24.184 1.00 78.25 240 ARG A CA 1
ATOM 1807 C C . ARG A 1 240 ? 0.491 3.349 -25.179 1.00 78.25 240 ARG A C 1
ATOM 1809 O O . ARG A 1 240 ? 1.441 2.573 -25.287 1.00 78.25 240 ARG A O 1
ATOM 1816 N N . SER A 1 241 ? -0.595 3.275 -25.945 1.00 81.94 241 SER A N 1
ATOM 1817 C CA . SER A 1 241 ? -0.674 2.290 -27.019 1.00 81.94 241 SER A CA 1
ATOM 1818 C C . SER A 1 241 ? 0.187 2.715 -28.214 1.00 81.94 241 SER A C 1
ATOM 1820 O O . SER A 1 241 ? 0.414 3.904 -28.466 1.00 81.94 241 SER A O 1
ATOM 1822 N N . VAL A 1 242 ? 0.636 1.736 -29.008 1.00 81.12 242 VAL A N 1
ATOM 1823 C CA . VAL A 1 242 ? 1.307 1.998 -30.295 1.00 81.12 242 VAL A CA 1
ATOM 1824 C C . VAL A 1 242 ? 0.418 2.856 -31.198 1.00 81.12 242 VAL A C 1
ATOM 1826 O O . VAL A 1 242 ? 0.911 3.752 -31.877 1.00 81.12 242 VAL A O 1
ATOM 1829 N N . THR A 1 243 ? -0.896 2.632 -31.169 1.00 84.06 243 THR A N 1
ATOM 1830 C CA . THR A 1 243 ? -1.874 3.415 -31.930 1.00 84.06 243 THR A CA 1
ATOM 1831 C C . THR A 1 243 ? -1.868 4.885 -31.518 1.00 84.06 243 THR A C 1
ATOM 1833 O O . THR A 1 243 ? -1.885 5.756 -32.388 1.00 84.06 243 THR A O 1
ATOM 1836 N N . ASP A 1 244 ? -1.791 5.182 -30.220 1.00 84.62 244 ASP A N 1
ATOM 1837 C CA . ASP A 1 244 ? -1.733 6.561 -29.722 1.00 84.62 244 ASP A CA 1
ATOM 1838 C C . ASP A 1 244 ? -0.421 7.238 -30.112 1.00 84.62 244 ASP A C 1
ATOM 1840 O O . ASP A 1 244 ? -0.417 8.400 -30.517 1.00 84.62 244 ASP A O 1
ATOM 1844 N N . LEU A 1 245 ? 0.691 6.498 -30.053 1.00 82.12 245 LEU A N 1
ATOM 1845 C CA . LEU A 1 245 ? 1.990 6.982 -30.517 1.00 82.12 245 LEU A CA 1
ATOM 1846 C C . LEU A 1 245 ? 1.975 7.272 -32.020 1.00 82.12 245 LEU A C 1
ATOM 1848 O O . LEU A 1 245 ? 2.443 8.325 -32.438 1.00 82.12 245 LEU A O 1
ATOM 1852 N N . VAL A 1 246 ? 1.407 6.385 -32.840 1.00 83.00 246 VAL A N 1
ATOM 1853 C CA . VAL A 1 246 ? 1.291 6.589 -34.293 1.00 83.00 246 VAL A CA 1
ATOM 1854 C C . VAL A 1 246 ? 0.401 7.792 -34.612 1.00 83.00 246 VAL A C 1
ATOM 1856 O O . VAL A 1 246 ? 0.773 8.604 -35.459 1.00 83.00 246 VAL A O 1
ATOM 1859 N N . LYS A 1 247 ? -0.734 7.953 -33.919 1.00 86.06 247 LYS A N 1
ATOM 1860 C CA . LYS A 1 247 ? -1.603 9.134 -34.058 1.00 86.06 247 LYS A CA 1
ATOM 1861 C C . LYS A 1 247 ? -0.865 10.423 -33.703 1.00 86.06 247 LYS A C 1
ATOM 1863 O O . LYS A 1 247 ? -0.949 11.387 -34.458 1.00 86.06 247 LYS A O 1
ATOM 1868 N N . GLU A 1 248 ? -0.112 10.441 -32.602 1.00 85.00 248 GLU A N 1
ATOM 1869 C CA . GLU A 1 248 ? 0.702 11.603 -32.234 1.00 85.00 248 GLU A CA 1
ATOM 1870 C C . GLU A 1 248 ? 1.767 11.886 -33.300 1.00 85.00 248 GLU A C 1
ATOM 1872 O O . GLU A 1 248 ? 1.892 13.016 -33.765 1.00 85.00 248 GLU A O 1
ATOM 1877 N N . GLN A 1 249 ? 2.511 10.869 -33.737 1.00 85.38 249 GLN A N 1
ATOM 1878 C CA . GLN A 1 249 ? 3.552 11.017 -34.755 1.00 85.38 249 GLN A CA 1
ATOM 1879 C C . GLN A 1 249 ? 2.991 11.573 -36.068 1.00 85.38 249 GLN A C 1
ATOM 1881 O O . GLN A 1 249 ? 3.632 12.428 -36.677 1.00 85.38 249 GLN A O 1
ATOM 1886 N N . ALA A 1 250 ? 1.783 11.161 -36.470 1.00 83.94 250 ALA A N 1
ATOM 1887 C CA . ALA A 1 250 ? 1.120 11.660 -37.673 1.00 83.94 250 ALA A CA 1
ATOM 1888 C C . ALA A 1 250 ? 0.872 13.180 -37.648 1.00 83.94 250 ALA A C 1
ATOM 1890 O O . ALA A 1 250 ? 0.882 13.806 -38.704 1.00 83.94 250 ALA A O 1
ATOM 1891 N N . THR A 1 251 ? 0.729 13.805 -36.471 1.00 86.44 251 THR A N 1
ATOM 1892 C CA . THR A 1 251 ? 0.601 15.276 -36.366 1.00 86.44 251 THR A CA 1
ATOM 1893 C C . THR A 1 251 ? 1.871 16.025 -36.778 1.00 86.44 251 THR A C 1
ATOM 1895 O O . THR A 1 251 ? 1.809 17.196 -37.144 1.00 86.44 251 THR A O 1
ATOM 1898 N N . PHE A 1 252 ? 3.020 15.344 -36.765 1.00 84.19 252 PHE A N 1
ATOM 1899 C CA . PHE A 1 252 ? 4.312 15.874 -37.197 1.00 84.19 252 PHE A CA 1
ATOM 1900 C C . PHE A 1 252 ? 4.696 15.399 -38.606 1.00 84.19 252 PHE A C 1
ATOM 1902 O O . PHE A 1 252 ? 5.837 15.612 -39.026 1.00 84.19 252 PHE A O 1
ATOM 1909 N N . ALA A 1 253 ? 3.779 14.738 -39.322 1.00 82.12 253 ALA A N 1
ATOM 1910 C CA . ALA A 1 253 ? 4.034 14.238 -40.662 1.00 82.12 253 ALA A CA 1
ATOM 1911 C C . ALA A 1 253 ? 4.321 15.383 -41.638 1.00 82.12 253 ALA A C 1
ATOM 1913 O O . ALA A 1 253 ? 3.569 16.349 -41.734 1.00 82.12 253 ALA A O 1
ATOM 1914 N N . ASP A 1 254 ? 5.413 15.242 -42.385 1.00 77.50 254 ASP A N 1
ATOM 1915 C CA . ASP A 1 254 ? 5.808 16.166 -43.447 1.00 77.50 254 ASP A CA 1
ATOM 1916 C C . ASP A 1 254 ? 6.189 15.333 -44.685 1.00 77.50 254 ASP A C 1
ATOM 1918 O O . ASP A 1 254 ? 7.361 14.977 -44.863 1.00 77.50 254 ASP A O 1
ATOM 1922 N N . PRO A 1 255 ? 5.185 14.901 -45.474 1.00 68.00 255 PRO A N 1
ATOM 1923 C CA . PRO A 1 255 ? 5.361 13.896 -46.522 1.00 68.00 255 PRO A CA 1
ATOM 1924 C C . PRO A 1 255 ? 6.268 14.363 -47.668 1.00 68.00 255 PRO A C 1
ATOM 1926 O O . PRO A 1 255 ? 6.913 13.537 -48.307 1.00 68.00 255 PRO A O 1
ATOM 1929 N N . ASP A 1 256 ? 6.390 15.672 -47.888 1.00 67.88 256 ASP A N 1
ATOM 1930 C CA . ASP A 1 256 ? 7.202 16.238 -48.972 1.00 67.88 256 ASP A CA 1
ATOM 1931 C C . ASP A 1 256 ? 8.686 16.394 -48.596 1.00 67.88 256 ASP A C 1
ATOM 1933 O O . ASP A 1 256 ? 9.521 16.805 -49.409 1.00 67.88 256 ASP A O 1
ATOM 1937 N N . ARG A 1 257 ? 9.049 16.070 -47.350 1.00 68.44 257 ARG A N 1
ATOM 1938 C CA . ARG A 1 257 ? 10.370 16.376 -46.793 1.00 68.44 257 ARG A CA 1
ATOM 1939 C C . ARG A 1 257 ? 11.444 15.339 -47.110 1.00 68.44 257 ARG A C 1
ATOM 1941 O O . ARG A 1 257 ? 12.626 15.686 -47.132 1.00 68.44 257 ARG A O 1
ATOM 1948 N N . LEU A 1 258 ? 11.058 14.087 -47.365 1.00 72.06 258 LEU A N 1
ATOM 1949 C CA . LEU A 1 258 ? 11.936 13.031 -47.874 1.00 72.06 258 LEU A CA 1
ATOM 1950 C C . LEU A 1 258 ? 11.361 12.493 -49.181 1.00 72.06 258 LEU A C 1
ATOM 1952 O O . LEU A 1 258 ? 10.310 11.866 -49.200 1.00 72.06 258 LEU A O 1
ATOM 1956 N N . VAL A 1 259 ? 12.087 12.706 -50.275 1.00 73.06 259 VAL A N 1
ATOM 1957 C CA . VAL A 1 259 ? 11.664 12.262 -51.605 1.00 73.06 259 VAL A CA 1
ATOM 1958 C C . VAL A 1 259 ? 12.606 11.171 -52.088 1.00 73.06 259 VAL A C 1
ATOM 1960 O O . VAL A 1 259 ? 13.823 11.368 -52.150 1.00 73.06 259 VAL A O 1
ATOM 1963 N N . VAL A 1 260 ? 12.045 10.022 -52.462 1.00 77.38 260 VAL A N 1
ATOM 1964 C CA . VAL A 1 260 ? 12.808 8.921 -53.055 1.00 77.38 260 VAL A CA 1
ATOM 1965 C C . VAL A 1 260 ? 13.354 9.370 -54.410 1.00 77.38 260 VAL A C 1
ATOM 1967 O O . VAL A 1 260 ? 12.601 9.716 -55.317 1.00 77.38 260 VAL A O 1
ATOM 1970 N N . ARG A 1 261 ? 14.683 9.369 -54.551 1.00 79.38 261 ARG A N 1
ATOM 1971 C CA . ARG A 1 261 ? 15.376 9.749 -55.797 1.00 79.38 261 ARG A CA 1
ATOM 1972 C C . ARG A 1 261 ? 15.760 8.561 -56.682 1.00 79.38 261 ARG A C 1
ATOM 1974 O O . ARG A 1 261 ? 16.210 8.780 -57.801 1.00 79.38 261 ARG A O 1
ATOM 1981 N N . GLY A 1 262 ? 15.574 7.334 -56.199 1.00 80.19 262 GLY A N 1
ATOM 1982 C CA . GLY A 1 262 ? 15.949 6.098 -56.887 1.00 80.19 262 GLY A CA 1
ATOM 1983 C C . GLY A 1 262 ? 16.978 5.275 -56.102 1.00 80.19 262 GLY A C 1
ATOM 1984 O O . GLY A 1 262 ? 17.351 5.663 -54.991 1.00 80.19 262 GLY A O 1
ATOM 1985 N N . PRO A 1 263 ? 17.424 4.132 -56.653 1.00 78.50 263 PRO A N 1
ATOM 1986 C CA . PRO A 1 263 ? 18.427 3.287 -56.015 1.00 78.50 263 PRO A CA 1
ATOM 1987 C C . PRO A 1 263 ? 19.755 4.039 -55.846 1.00 78.50 263 PRO A C 1
ATOM 1989 O O . PRO A 1 263 ? 20.181 4.792 -56.725 1.00 78.50 263 PRO A O 1
ATOM 1992 N N . ALA A 1 264 ? 20.410 3.841 -54.701 1.00 73.44 264 ALA A N 1
ATOM 1993 C CA . ALA A 1 264 ? 21.756 4.354 -54.474 1.00 73.44 264 ALA A CA 1
ATOM 1994 C C . ALA A 1 264 ? 22.764 3.523 -55.286 1.00 73.44 264 ALA A C 1
ATOM 1996 O O . ALA A 1 264 ? 22.747 2.295 -55.216 1.00 73.44 264 ALA A O 1
ATOM 1997 N N . GLY A 1 265 ? 23.610 4.193 -56.069 1.00 77.00 265 GLY A N 1
ATOM 1998 C CA . GLY A 1 265 ? 24.755 3.581 -56.747 1.00 77.00 265 GLY A CA 1
ATOM 1999 C C . GLY A 1 265 ? 26.034 3.746 -55.927 1.00 77.00 265 GLY A C 1
ATOM 2000 O O . GLY A 1 265 ? 26.056 4.522 -54.974 1.00 77.00 265 GLY A O 1
ATOM 2001 N N . VAL A 1 266 ? 27.092 3.033 -56.313 1.00 78.75 266 VAL A N 1
ATOM 2002 C CA . VAL A 1 266 ? 28.446 3.269 -55.790 1.00 78.75 266 VAL A CA 1
ATOM 2003 C C . VAL A 1 266 ? 28.915 4.624 -56.314 1.00 78.75 266 VAL A C 1
ATOM 2005 O O . VAL A 1 266 ? 28.852 4.848 -57.523 1.00 78.75 266 VAL A O 1
ATOM 2008 N N . GLY A 1 267 ? 29.307 5.538 -55.427 1.00 77.94 267 GLY A N 1
ATOM 2009 C CA . GLY A 1 267 ? 29.876 6.817 -55.834 1.00 77.94 267 GLY A CA 1
ATOM 2010 C C . GLY A 1 267 ? 31.399 6.815 -55.813 1.00 77.94 267 GLY A C 1
ATOM 2011 O O . GLY A 1 267 ? 32.042 6.051 -55.094 1.00 77.94 267 GLY A O 1
ATOM 2012 N N . ASP A 1 268 ? 31.955 7.707 -56.628 1.00 79.69 268 ASP A N 1
ATOM 2013 C CA . ASP A 1 268 ? 33.394 7.826 -56.873 1.00 79.69 268 ASP A CA 1
ATOM 2014 C C . ASP A 1 268 ? 34.007 9.049 -56.160 1.00 79.69 268 ASP A C 1
ATOM 2016 O O . ASP A 1 268 ? 35.208 9.304 -56.259 1.00 79.69 268 ASP A O 1
ATOM 2020 N N . ASP A 1 269 ? 33.183 9.837 -55.454 1.00 82.44 269 ASP A N 1
ATOM 2021 C CA . ASP A 1 269 ? 33.626 11.004 -54.690 1.00 82.44 269 ASP A CA 1
ATOM 2022 C C . ASP A 1 269 ? 34.059 10.567 -53.279 1.00 82.44 269 ASP A C 1
ATOM 2024 O O . ASP A 1 269 ? 33.221 10.126 -52.490 1.00 82.44 269 ASP A O 1
ATOM 2028 N N . PRO A 1 270 ? 35.338 10.739 -52.896 1.00 77.25 270 PRO A N 1
ATOM 2029 C CA . PRO A 1 270 ? 35.820 10.391 -51.558 1.00 77.25 270 PRO A CA 1
ATOM 2030 C C . PRO A 1 270 ? 35.188 11.227 -50.429 1.00 77.25 270 PRO A C 1
ATOM 2032 O O . PRO A 1 270 ? 35.462 10.975 -49.256 1.00 77.25 270 PRO A O 1
ATOM 2035 N N . ARG A 1 271 ? 34.377 12.241 -50.754 1.00 81.75 271 ARG A N 1
ATOM 2036 C CA . ARG A 1 271 ? 33.601 13.049 -49.801 1.00 81.75 271 ARG A CA 1
ATOM 2037 C C . ARG A 1 271 ? 32.150 12.587 -49.660 1.00 81.75 271 ARG A C 1
ATOM 2039 O O . ARG A 1 271 ? 31.400 13.216 -48.911 1.00 81.75 271 ARG A O 1
ATOM 2046 N N . GLU A 1 272 ? 31.731 11.547 -50.378 1.00 76.44 272 GLU A N 1
ATOM 2047 C CA . GLU A 1 272 ? 30.378 11.012 -50.255 1.00 76.44 272 GLU A CA 1
ATOM 2048 C C . GLU A 1 272 ? 30.148 10.425 -48.854 1.00 76.44 272 GLU A C 1
ATOM 2050 O O . GLU A 1 272 ? 31.000 9.742 -48.284 1.00 76.44 272 GLU A O 1
ATOM 2055 N N . VAL A 1 273 ? 28.971 10.700 -48.288 1.00 76.12 273 VAL A N 1
ATOM 2056 C CA . VAL A 1 273 ? 28.549 10.168 -46.991 1.00 76.12 273 VAL A CA 1
ATOM 2057 C C . VAL A 1 273 ? 27.259 9.387 -47.190 1.00 76.12 273 VAL A C 1
ATOM 2059 O O . VAL A 1 273 ? 26.241 9.948 -47.598 1.00 76.12 273 VAL A O 1
ATOM 2062 N N . VAL A 1 274 ? 27.298 8.097 -46.864 1.00 76.56 274 VAL A N 1
ATOM 2063 C CA . VAL A 1 274 ? 26.126 7.217 -46.863 1.00 76.56 274 VAL A CA 1
ATOM 2064 C C . VAL A 1 274 ? 25.581 7.125 -45.447 1.00 76.56 274 VAL A C 1
ATOM 2066 O O . VAL A 1 274 ? 26.317 6.827 -44.506 1.00 76.56 274 VAL A O 1
ATOM 2069 N N . ILE A 1 275 ? 24.281 7.370 -45.290 1.00 75.00 275 ILE A N 1
ATOM 2070 C CA . ILE A 1 275 ? 23.614 7.294 -43.990 1.00 75.00 275 ILE A CA 1
ATOM 2071 C C . ILE A 1 275 ? 22.465 6.296 -44.082 1.00 75.00 275 ILE A C 1
ATOM 2073 O O . ILE A 1 275 ? 21.521 6.470 -44.858 1.00 75.00 275 ILE A O 1
ATOM 2077 N N . GLY A 1 276 ? 22.563 5.245 -43.270 1.00 76.12 276 GLY A N 1
ATOM 2078 C CA . GLY A 1 276 ? 21.473 4.309 -43.040 1.00 76.12 276 GLY A CA 1
ATOM 2079 C C . GLY A 1 276 ? 20.444 4.933 -42.106 1.00 76.12 276 GLY A C 1
ATOM 2080 O O . GLY A 1 276 ? 20.787 5.411 -41.024 1.00 76.12 276 GLY A O 1
ATOM 2081 N N . VAL A 1 277 ? 19.183 4.930 -42.524 1.00 77.00 277 VAL A N 1
ATOM 2082 C CA . VAL A 1 277 ? 18.057 5.364 -41.690 1.00 77.00 277 VAL A CA 1
ATOM 2083 C C . VAL A 1 277 ? 17.084 4.207 -41.494 1.00 77.00 277 VAL A C 1
ATOM 2085 O O . VAL A 1 277 ? 16.993 3.307 -42.328 1.00 77.00 277 VAL A O 1
ATOM 2088 N N . SER A 1 278 ? 16.360 4.215 -40.374 1.00 76.88 278 SER A N 1
ATOM 2089 C CA . SER A 1 278 ? 15.287 3.243 -40.140 1.00 76.88 278 SER A CA 1
ATOM 2090 C C . SER A 1 278 ? 14.215 3.363 -41.235 1.00 76.88 278 SER A C 1
ATOM 2092 O O . SER A 1 278 ? 13.852 4.492 -41.570 1.00 76.88 278 SER A O 1
ATOM 2094 N N . PRO A 1 279 ? 13.629 2.254 -41.726 1.00 72.56 279 PRO A N 1
ATOM 2095 C CA . PRO A 1 279 ? 12.517 2.282 -42.684 1.00 72.56 279 PRO A CA 1
ATOM 2096 C C . PRO A 1 279 ? 11.292 3.081 -42.216 1.00 72.56 279 PRO A C 1
ATOM 2098 O O . PRO A 1 279 ? 10.473 3.509 -43.022 1.00 72.56 279 PRO A O 1
ATOM 2101 N N . ALA A 1 280 ? 11.149 3.285 -40.904 1.00 73.06 280 ALA A N 1
ATOM 2102 C CA . ALA A 1 280 ? 10.072 4.083 -40.332 1.00 73.06 280 ALA A CA 1
ATOM 2103 C C . ALA A 1 280 ? 10.364 5.599 -40.333 1.00 73.06 280 ALA A C 1
ATOM 2105 O O . ALA A 1 280 ? 9.453 6.396 -40.097 1.00 73.06 280 ALA A O 1
ATOM 2106 N N . PHE A 1 281 ? 11.609 6.019 -40.572 1.00 75.75 281 PHE A N 1
ATOM 2107 C CA . PHE A 1 281 ? 12.047 7.411 -40.464 1.00 75.75 281 PHE A CA 1
ATOM 2108 C C . PHE A 1 281 ? 11.433 8.287 -41.563 1.00 75.75 281 PHE A C 1
ATOM 2110 O O . PHE A 1 281 ? 11.623 8.031 -42.747 1.00 75.75 281 PHE A O 1
ATOM 2117 N N . GLY A 1 282 ? 10.691 9.327 -41.167 1.00 70.94 282 GLY A N 1
ATOM 2118 C CA . GLY A 1 282 ? 9.990 10.219 -42.099 1.00 70.94 282 GLY A CA 1
ATOM 2119 C C . GLY A 1 282 ? 8.814 9.575 -42.844 1.00 70.94 282 GLY A C 1
ATOM 2120 O O . GLY A 1 282 ? 8.263 10.200 -43.741 1.00 70.94 282 GLY A O 1
ATOM 2121 N N . VAL A 1 283 ? 8.421 8.352 -42.461 1.00 74.62 283 VAL A N 1
ATOM 2122 C CA . VAL A 1 283 ? 7.241 7.638 -42.986 1.00 74.62 283 VAL A CA 1
ATOM 2123 C C . VAL A 1 283 ? 6.225 7.359 -41.876 1.00 74.62 283 VAL A C 1
ATOM 2125 O O . VAL A 1 283 ? 5.032 7.569 -42.057 1.00 74.62 283 VAL A O 1
ATOM 2128 N N . LYS A 1 284 ? 6.692 6.878 -40.718 1.00 74.06 284 LYS A N 1
ATOM 2129 C CA . LYS A 1 284 ? 5.868 6.588 -39.527 1.00 74.06 284 LYS A CA 1
ATOM 2130 C C . LYS A 1 284 ? 6.379 7.287 -38.264 1.00 74.06 284 LYS A C 1
ATOM 2132 O O . LYS A 1 284 ? 5.614 7.488 -37.329 1.00 74.06 284 LYS A O 1
ATOM 2137 N N . LEU A 1 285 ? 7.665 7.641 -38.232 1.00 75.69 285 LEU A N 1
ATOM 2138 C CA . LEU A 1 285 ? 8.329 8.332 -37.129 1.00 75.69 285 LEU A CA 1
ATOM 2139 C C . LEU A 1 285 ? 8.839 9.695 -37.602 1.00 75.69 285 LEU A C 1
ATOM 2141 O O . LEU A 1 285 ? 9.797 9.796 -38.377 1.00 75.69 285 LEU A O 1
ATOM 2145 N N . PHE A 1 286 ? 8.208 10.745 -37.101 1.00 82.88 286 PHE A N 1
ATOM 2146 C CA . PHE A 1 286 ? 8.415 12.133 -37.496 1.00 82.88 286 PHE A CA 1
ATOM 2147 C C . PHE A 1 286 ? 9.002 12.996 -36.375 1.00 82.88 286 PHE A C 1
ATOM 2149 O O . PHE A 1 286 ? 9.606 14.028 -36.659 1.00 82.88 286 PHE A O 1
ATOM 2156 N N . ARG A 1 287 ? 8.901 12.567 -35.112 1.00 83.31 287 ARG A N 1
ATOM 2157 C CA . ARG A 1 287 ? 9.447 13.256 -33.937 1.00 83.31 287 ARG A CA 1
ATOM 2158 C C . ARG A 1 287 ? 10.193 12.278 -33.035 1.00 83.31 287 ARG A C 1
ATOM 2160 O O . ARG A 1 287 ? 9.690 11.203 -32.720 1.00 83.31 287 ARG A O 1
ATOM 2167 N N . THR A 1 288 ? 11.393 12.658 -32.612 1.00 78.50 288 THR A N 1
ATOM 2168 C CA . THR A 1 288 ? 12.221 11.882 -31.684 1.00 78.50 288 THR A CA 1
ATOM 2169 C C . THR A 1 288 ? 11.687 11.970 -30.254 1.00 78.50 288 THR A C 1
ATOM 2171 O O . THR A 1 288 ? 10.961 12.901 -29.907 1.00 78.50 288 THR A O 1
ATOM 2174 N N . LEU A 1 289 ? 12.136 11.056 -29.385 1.00 73.94 289 LEU A N 1
ATOM 2175 C CA . LEU A 1 289 ? 11.834 11.088 -27.944 1.00 73.94 289 LEU A CA 1
ATOM 2176 C C . LEU A 1 289 ? 12.284 12.392 -27.264 1.00 73.94 289 LEU A C 1
ATOM 2178 O O . LEU A 1 289 ? 11.655 12.854 -26.324 1.00 73.94 289 LEU A O 1
ATOM 2182 N N . SER A 1 290 ? 13.331 13.041 -27.783 1.00 76.25 290 SER A N 1
ATOM 2183 C CA . SER A 1 290 ? 13.804 14.351 -27.311 1.00 76.25 290 SER A CA 1
ATOM 2184 C C . SER A 1 290 ? 12.953 15.531 -27.812 1.00 76.25 290 SER A C 1
ATOM 2186 O O . SER A 1 290 ? 13.405 16.673 -27.790 1.00 76.25 290 SER A O 1
ATOM 2188 N N . GLY A 1 291 ? 11.776 15.263 -28.380 1.00 74.88 291 GLY A N 1
ATOM 2189 C CA . GLY A 1 291 ? 10.829 16.268 -28.846 1.00 74.88 291 GLY A CA 1
ATOM 2190 C C . GLY A 1 291 ? 11.210 16.983 -30.145 1.00 74.88 291 GLY A C 1
ATOM 2191 O O . GLY A 1 291 ? 10.454 17.843 -30.597 1.00 74.88 291 GLY A O 1
ATOM 2192 N N . MET A 1 292 ? 12.337 16.633 -30.769 1.00 76.19 292 MET A N 1
ATOM 2193 C CA . MET A 1 292 ? 12.771 17.228 -32.030 1.00 76.19 292 MET A CA 1
ATOM 2194 C C . MET A 1 292 ? 12.103 16.514 -33.198 1.00 76.19 292 MET A C 1
ATOM 2196 O O . MET A 1 292 ? 12.132 15.290 -33.278 1.00 76.19 292 MET A O 1
ATOM 2200 N N . VAL A 1 293 ? 11.566 17.271 -34.152 1.00 74.31 293 VAL A N 1
ATOM 2201 C CA . VAL A 1 293 ? 11.173 16.694 -35.442 1.00 74.31 293 VAL A CA 1
ATOM 2202 C C . VAL A 1 293 ? 12.421 16.063 -36.066 1.00 74.31 293 VAL A C 1
ATOM 2204 O O . VAL A 1 293 ? 13.495 16.674 -36.057 1.00 74.31 293 VAL A O 1
ATOM 2207 N N . SER A 1 294 ? 12.291 14.836 -36.566 1.00 65.31 294 SER A N 1
ATOM 2208 C CA . SER A 1 294 ? 13.355 13.952 -37.063 1.00 65.31 294 SER A CA 1
ATOM 2209 C C . SER A 1 294 ? 14.370 14.645 -37.987 1.00 65.31 294 SER A C 1
ATOM 2211 O O . SER A 1 294 ? 15.545 14.285 -38.034 1.00 65.31 294 SER A O 1
ATOM 2213 N N . THR A 1 295 ? 13.955 15.709 -38.668 1.00 59.56 295 THR A N 1
ATOM 2214 C CA . THR A 1 295 ? 14.758 16.502 -39.604 1.00 59.56 295 THR A CA 1
ATOM 2215 C C . THR A 1 295 ? 15.513 17.694 -38.993 1.00 59.56 295 THR A C 1
ATOM 2217 O O . THR A 1 295 ? 16.432 18.208 -39.624 1.00 59.56 295 THR A O 1
ATOM 2220 N N . THR A 1 296 ? 15.192 18.153 -37.778 1.00 51.50 296 THR A N 1
ATOM 2221 C CA . THR A 1 296 ? 15.875 19.296 -37.122 1.00 51.50 296 THR A CA 1
ATOM 2222 C C . THR A 1 296 ? 17.272 18.923 -36.614 1.00 51.50 296 THR A C 1
ATOM 2224 O O . THR A 1 296 ? 18.171 19.763 -36.565 1.00 51.50 296 THR A O 1
ATOM 2227 N N . ARG A 1 297 ? 17.502 17.642 -36.293 1.00 48.53 297 ARG A N 1
ATOM 2228 C CA . ARG A 1 297 ? 18.829 17.141 -35.900 1.00 48.53 297 ARG A CA 1
ATOM 2229 C C . ARG A 1 297 ? 19.826 17.186 -37.064 1.00 48.53 297 ARG A C 1
ATOM 2231 O O . ARG A 1 297 ? 21.010 17.418 -36.833 1.00 48.53 297 ARG A O 1
ATOM 2238 N N . TRP A 1 298 ? 19.349 17.044 -38.300 1.00 50.31 298 TRP A N 1
ATOM 2239 C CA . TRP A 1 298 ? 20.185 17.006 -39.503 1.00 50.31 298 TRP A CA 1
ATOM 2240 C C . TRP A 1 298 ? 20.707 18.384 -39.920 1.00 50.31 298 TRP A C 1
ATOM 2242 O O . TRP A 1 298 ? 21.858 18.501 -40.321 1.00 50.31 298 TRP A O 1
ATOM 2252 N N . SER A 1 299 ? 19.921 19.449 -39.745 1.00 45.94 299 SER A N 1
ATOM 2253 C CA . SER A 1 299 ? 20.359 20.811 -40.089 1.00 45.94 299 SER A CA 1
ATOM 2254 C C . SER A 1 299 ? 21.294 21.449 -39.054 1.00 45.94 299 SER A C 1
ATOM 2256 O O . SER A 1 299 ? 22.046 22.356 -39.400 1.00 45.94 299 SER A O 1
ATOM 2258 N N . ARG A 1 300 ? 21.257 21.001 -37.789 1.00 40.72 300 ARG A N 1
ATOM 2259 C CA . ARG A 1 300 ? 22.048 21.584 -36.685 1.00 40.72 300 ARG A CA 1
ATOM 2260 C C . ARG A 1 300 ? 23.348 20.853 -36.359 1.00 40.72 300 ARG A C 1
ATOM 2262 O O . ARG A 1 300 ? 24.264 21.491 -35.855 1.00 40.72 300 ARG A O 1
ATOM 2269 N N . SER A 1 301 ? 23.445 19.548 -36.608 1.00 42.91 301 SER A N 1
ATOM 2270 C CA . SER A 1 301 ? 24.642 18.776 -36.228 1.00 42.91 301 SER A CA 1
ATOM 2271 C C . SER A 1 301 ? 25.799 18.883 -37.229 1.00 42.91 301 SER A C 1
ATOM 2273 O O . SER A 1 301 ? 26.917 18.517 -36.884 1.00 42.91 301 SER A O 1
ATOM 2275 N N . TRP A 1 302 ? 25.566 19.429 -38.429 1.00 42.12 302 TRP A N 1
ATOM 2276 C CA . TRP A 1 302 ? 26.583 19.565 -39.475 1.00 42.12 302 TRP A CA 1
ATOM 2277 C C . TRP A 1 302 ? 26.480 20.935 -40.177 1.00 42.12 302 TRP A C 1
ATOM 2279 O O . TRP A 1 302 ? 25.612 21.125 -41.028 1.00 42.12 302 TRP A O 1
ATOM 2289 N N . PRO A 1 303 ? 27.368 21.905 -39.877 1.00 35.75 303 PRO A N 1
ATOM 2290 C CA . PRO A 1 303 ? 27.309 23.265 -40.438 1.00 35.75 303 PRO A CA 1
ATOM 2291 C C . PRO A 1 303 ? 27.479 23.354 -41.969 1.00 35.75 303 PRO A C 1
ATOM 2293 O O . PRO A 1 303 ? 27.200 24.396 -42.559 1.00 35.75 303 PRO A O 1
ATOM 2296 N N . GLY A 1 304 ? 27.933 22.278 -42.624 1.00 37.97 304 GLY A N 1
ATOM 2297 C CA . GLY A 1 304 ? 28.167 22.209 -44.075 1.00 37.97 304 GLY A CA 1
ATOM 2298 C C . GLY A 1 304 ? 26.930 21.897 -44.927 1.00 37.97 304 GLY A C 1
ATOM 2299 O O . GLY A 1 304 ? 27.018 21.890 -46.151 1.00 37.97 304 GLY A O 1
ATOM 2300 N N . TRP A 1 305 ? 25.768 21.661 -44.314 1.00 39.25 305 TRP A N 1
ATOM 2301 C CA . TRP A 1 305 ? 24.528 21.243 -44.982 1.00 39.25 305 TRP A CA 1
ATOM 2302 C C . TRP A 1 305 ? 23.771 22.405 -45.667 1.00 39.25 305 TRP A C 1
ATOM 2304 O O . TRP A 1 305 ? 22.553 22.553 -45.555 1.00 39.25 305 TRP A O 1
ATOM 2314 N N . ARG A 1 306 ? 24.474 23.276 -46.401 1.00 32.22 306 ARG A N 1
ATOM 2315 C CA . ARG A 1 306 ? 23.819 24.229 -47.313 1.00 32.22 306 ARG A CA 1
ATOM 2316 C C . ARG A 1 306 ? 23.516 23.518 -48.625 1.00 32.22 306 ARG A C 1
ATOM 2318 O O . ARG A 1 306 ? 24.417 23.363 -49.436 1.00 32.22 306 ARG A O 1
ATOM 2325 N N . ARG A 1 307 ? 22.249 23.115 -48.813 1.00 37.66 307 ARG A N 1
ATOM 2326 C CA . ARG A 1 307 ? 21.623 22.718 -50.096 1.00 37.66 307 ARG A CA 1
ATOM 2327 C C . ARG A 1 307 ? 22.615 22.111 -51.107 1.00 37.66 307 ARG A C 1
ATOM 2329 O O . ARG A 1 307 ? 22.805 22.672 -52.182 1.00 37.66 307 ARG A O 1
ATOM 2336 N N . SER A 1 308 ? 23.256 20.990 -50.777 1.00 32.09 308 SER A N 1
ATOM 2337 C CA . SER A 1 308 ? 23.968 20.215 -51.792 1.00 32.09 308 SER A CA 1
ATOM 2338 C C . SER A 1 308 ? 22.993 19.204 -52.391 1.00 32.09 308 SER A C 1
ATOM 2340 O O . SER A 1 308 ? 22.238 18.529 -51.694 1.00 32.09 308 SER A O 1
ATOM 2342 N N . SER A 1 309 ? 22.976 19.128 -53.712 1.00 34.84 309 SER A N 1
ATOM 2343 C CA . SER A 1 309 ? 22.147 18.242 -54.532 1.00 34.84 309 SER A CA 1
ATOM 2344 C C . SER A 1 309 ? 22.532 16.752 -54.429 1.00 34.84 309 SER A C 1
ATOM 2346 O O . SER A 1 309 ? 22.085 15.954 -55.249 1.00 34.84 309 SER A O 1
ATOM 2348 N N . ALA A 1 310 ? 23.349 16.362 -53.443 1.00 35.25 310 ALA A N 1
ATOM 2349 C CA . ALA A 1 310 ? 24.082 15.095 -53.430 1.00 35.25 310 ALA A CA 1
ATOM 2350 C C . ALA A 1 310 ? 24.065 14.385 -52.061 1.00 35.25 310 ALA A C 1
ATOM 2352 O O . ALA A 1 310 ? 25.093 13.912 -51.591 1.00 35.25 310 ALA A O 1
ATOM 2353 N N . CYS A 1 311 ? 22.910 14.306 -51.397 1.00 37.16 311 CYS A N 1
ATOM 2354 C CA . CYS A 1 311 ? 22.753 13.470 -50.201 1.00 37.16 311 CYS A CA 1
ATOM 2355 C C . CYS A 1 311 ? 21.764 12.333 -50.493 1.00 37.16 311 CYS A C 1
ATOM 2357 O O . CYS A 1 311 ? 20.613 12.596 -50.846 1.00 37.16 311 CYS A O 1
ATOM 2359 N N . ARG A 1 312 ? 22.213 11.075 -50.375 1.00 41.66 312 ARG A N 1
ATOM 2360 C CA . ARG A 1 312 ? 21.387 9.869 -50.554 1.00 41.66 312 ARG A CA 1
ATOM 2361 C C . ARG A 1 312 ? 21.268 9.133 -49.219 1.00 41.66 312 ARG A C 1
ATOM 2363 O O . ARG A 1 312 ? 22.275 8.769 -48.621 1.00 41.66 312 ARG A O 1
ATOM 2370 N N . ALA A 1 313 ? 20.039 8.912 -48.762 1.00 42.50 313 ALA A N 1
ATOM 2371 C CA . ALA A 1 313 ? 19.746 8.060 -47.612 1.00 42.50 313 ALA A CA 1
ATOM 2372 C C . ALA A 1 313 ? 19.309 6.672 -48.100 1.00 42.50 313 ALA A C 1
ATOM 2374 O O . ALA A 1 313 ? 18.572 6.569 -49.083 1.00 42.50 313 ALA A O 1
ATOM 2375 N N . TRP A 1 314 ? 19.757 5.615 -47.420 1.00 39.91 314 TRP A N 1
ATOM 2376 C CA . TRP A 1 314 ? 19.436 4.226 -47.760 1.00 39.91 314 TRP A CA 1
ATOM 2377 C C . TRP A 1 314 ? 18.540 3.604 -46.681 1.00 39.91 314 TRP A C 1
ATOM 2379 O O . TRP A 1 314 ? 18.849 3.690 -45.491 1.00 39.91 314 TRP A O 1
ATOM 2389 N N . CYS A 1 315 ? 17.438 2.976 -47.101 1.00 37.88 315 CYS A N 1
ATOM 2390 C CA . CYS A 1 315 ? 16.635 2.082 -46.264 1.00 37.88 315 CYS A CA 1
ATOM 2391 C C . CYS A 1 315 ? 16.958 0.639 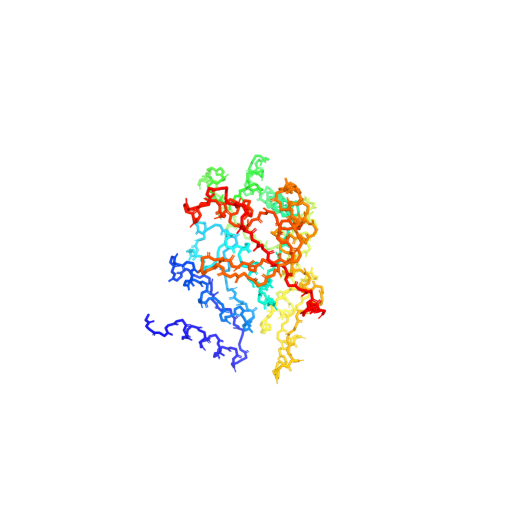-46.653 1.00 37.88 315 CYS A C 1
ATOM 2393 O O . CYS A 1 315 ? 16.740 0.248 -47.799 1.00 37.88 315 CYS A O 1
ATOM 2395 N N . GLY A 1 316 ? 17.463 -0.146 -45.702 1.00 32.38 316 GLY A N 1
ATOM 2396 C CA . GLY A 1 316 ? 17.636 -1.585 -45.883 1.00 32.38 316 GLY A CA 1
ATOM 2397 C C . GLY A 1 316 ? 16.294 -2.314 -45.948 1.00 32.38 316 GLY A C 1
ATOM 2398 O O . GLY A 1 316 ? 15.319 -1.900 -45.320 1.00 32.38 316 GLY A O 1
ATOM 2399 N N . SER A 1 317 ? 16.252 -3.394 -46.727 1.00 30.59 317 SER A N 1
ATOM 2400 C CA . SER A 1 317 ? 15.108 -4.303 -46.861 1.00 30.59 317 SER A CA 1
ATOM 2401 C C . SER A 1 317 ? 14.649 -4.867 -45.506 1.00 30.59 317 SER A C 1
ATOM 2403 O O . SER A 1 317 ? 15.500 -5.119 -44.650 1.00 30.59 317 SER A O 1
ATOM 2405 N N . PRO A 1 318 ? 13.340 -5.120 -45.309 1.00 33.84 318 PRO A N 1
ATOM 2406 C CA . PRO A 1 318 ? 12.823 -5.653 -44.056 1.00 33.84 318 PRO A CA 1
ATOM 2407 C C . PRO A 1 318 ? 13.298 -7.099 -43.869 1.00 33.84 318 PRO A C 1
ATOM 2409 O O . PRO A 1 318 ? 12.918 -7.992 -44.623 1.00 33.84 318 PRO A O 1
ATOM 2412 N N . THR A 1 319 ? 14.136 -7.340 -42.866 1.00 31.08 319 THR A N 1
ATOM 2413 C CA . THR A 1 319 ? 14.252 -8.666 -42.252 1.00 31.08 319 THR A CA 1
ATOM 2414 C C . THR A 1 319 ? 12.955 -8.978 -41.493 1.00 31.08 319 THR A C 1
ATOM 2416 O O . THR A 1 319 ? 12.325 -8.045 -40.983 1.00 31.08 319 THR A O 1
ATOM 2419 N N . PRO A 1 320 ? 12.524 -10.253 -41.403 1.00 30.64 320 PRO A N 1
ATOM 2420 C CA . PRO A 1 320 ? 11.359 -10.619 -40.604 1.00 30.64 320 PRO A CA 1
ATOM 2421 C C . PRO A 1 320 ? 11.579 -10.175 -39.156 1.00 30.64 320 PRO A C 1
ATOM 2423 O O . PRO A 1 320 ? 12.676 -10.320 -38.611 1.00 30.64 320 PRO A O 1
ATOM 2426 N N . SER A 1 321 ? 10.551 -9.577 -38.566 1.00 32.03 321 SER A N 1
ATOM 2427 C CA . SER A 1 321 ? 10.541 -9.094 -37.191 1.00 32.03 321 SER A CA 1
ATOM 2428 C C . SER A 1 321 ? 10.881 -10.213 -36.206 1.00 32.03 321 SER A C 1
ATOM 2430 O O . SER A 1 321 ? 10.260 -11.265 -36.232 1.00 32.03 321 SER A O 1
ATOM 2432 N N . ILE A 1 322 ? 11.800 -9.942 -35.275 1.00 28.36 322 ILE A N 1
ATOM 2433 C CA . ILE A 1 322 ? 12.050 -10.754 -34.062 1.00 28.36 322 ILE A CA 1
ATOM 2434 C C . ILE A 1 322 ? 10.990 -10.418 -32.982 1.00 28.36 322 ILE A C 1
ATOM 2436 O O . ILE A 1 322 ? 11.242 -10.439 -31.787 1.00 28.36 322 ILE A O 1
ATOM 2440 N N . TRP A 1 323 ? 9.789 -10.045 -33.415 1.00 31.09 323 TRP A N 1
ATOM 2441 C CA . TRP A 1 323 ? 8.645 -9.759 -32.555 1.00 31.09 323 TRP A CA 1
ATOM 2442 C C . TRP A 1 323 ? 7.455 -10.540 -33.113 1.00 31.09 323 TRP A C 1
ATOM 2444 O O . TRP A 1 323 ? 6.603 -9.976 -33.798 1.00 31.09 323 TRP A O 1
ATOM 2454 N N . GLU A 1 324 ? 7.487 -11.849 -32.882 1.00 31.44 324 GLU A N 1
ATOM 2455 C CA . GLU A 1 324 ? 6.319 -12.724 -32.738 1.00 31.44 324 GLU A CA 1
ATOM 2456 C C . GLU A 1 324 ? 6.405 -13.374 -31.357 1.00 31.44 324 GLU A C 1
ATOM 2458 O O . GLU A 1 324 ? 7.540 -13.736 -30.959 1.00 31.44 324 GLU A O 1
#

Secondary structure (DSSP, 8-state):
-TTHHHHHHHHHHHHHHTT---B----S---S-HHHHHHHHHHHHHH--SBS-SS--SS-GGG-TT---SS-GGGHHHHHHHHHHHT---S-----HHHHHHHHHHHHHHHHHHHHHTTS----HHHHHHHHH-SSGGGSPPP-HHHHHHHHHHHHHHT--HHHHHHHHHHTT-HHHHHHHHHHHHHHHH-GGGSTT-EE-TTS-EE-TTTS-----STT-S----HHHHHHHH--TT---HHHHHHHHHTT--TTSS----PPPPP--TT---EE--TTBTTTB-B-TTS-BTTHHHHHS-TT-S--S---EEPPP-PPPS--

InterPro domains:
  IPR003206 Diol/glycerol dehydratase, large subunit [PF02286] (1-243)
  IPR016176 Cobalamin (vitamin B12)-dependent enzyme, catalytic [SSF51703] (2-244)
  IPR036999 Diol/glycerol dehydratase, large subunit superfamily [G3DSA:3.20.20.350] (1-246)

Radius of gyration: 29.04 Å; chains: 1; bounding box: 62×50×86 Å

Organism: NCBI:txid451644

Sequence (324 aa):
MPGGVRELIAENLMVMLRGLESCSGNDSLVSESTMRRTSRTLPVLLSGSDFIFSGFGSVVAYDNMFGPSNFNAADLDDYLVMQRDWGVDGGLRSVDPTTLEAMRRQAAEATRAVFEYLGLADFDDEHVEAVVGAEGSKDLPDTDGVKILSAARMIEQSGLTVLDIVAALAETGFTDIAERVLGMAKARVTGDYLQTAAIFDEQMNVLSALQDPNDYRGPGTGYRPTAERQAQIDAVRQARSVTDLVKEQATFADPDRLVVRGPAGVGDDPREVVIGVSPAFGVKLFRTLSGMVSTTRWSRSWPGWRRSSACRAWCGSPTPSIWE